Protein AF-A0A960H988-F1 (afdb_monomer_lite)

Sequence (187 aa):
PFMENHRDDMVVIAAGYPMASQRVLAANDGLRGRFATLIEYTSYNPDQLIAIMEGIAAKDGDTFAPDALLSLRESFAQYYNAQITSSEGDVIRVIDGLGNGRFVRTVVEKAQLNRNSRIVSSLGLSGADLSDPDFGTDLDADMLTLLTAEDVHYGHQQALPPEMRTNGARASDWLRESEERRRTQTQ

Foldseek 3Di:
DVCVVCVPPDDDDDDDFPLVVVVVCVVDVVSVVSCPDDDDDDFDALVRLVVLLQVLLVVVVADEDPCQCVVVSVVRNLQQPQWDADPSGGTDGLCVLLVRSVLSNQLNVQLLVVLVVVVCVVQVVVDDDPPPPCRCVPPDPNSNRYRYSVSSVRSNLVSDDPVVNPDDDRSNNVSVVSVVVVVVVVD

Structure (mmCIF, N/CA/C/O backbone):
data_AF-A0A960H988-F1
#
_entry.id   AF-A0A960H988-F1
#
loop_
_atom_site.group_PDB
_atom_site.id
_atom_site.type_symbol
_atom_site.label_atom_id
_atom_site.label_alt_id
_atom_site.label_comp_id
_atom_site.label_asym_id
_atom_site.label_entity_id
_atom_site.label_seq_id
_atom_site.pdbx_PDB_ins_code
_atom_site.Cartn_x
_atom_site.Cartn_y
_atom_site.Cartn_z
_atom_site.occupancy
_atom_site.B_iso_or_equiv
_atom_site.auth_seq_id
_atom_site.auth_comp_id
_atom_site.auth_asym_id
_atom_site.auth_atom_id
_atom_site.pdbx_PDB_model_num
ATOM 1 N N . PRO A 1 1 ? 32.728 -12.446 -20.940 1.00 66.56 1 PRO A N 1
ATOM 2 C CA . PRO A 1 1 ? 31.726 -11.679 -20.157 1.00 66.56 1 PRO A CA 1
ATOM 3 C C . PRO A 1 1 ? 31.283 -12.495 -18.935 1.00 66.56 1 PRO A C 1
ATOM 5 O O . PRO A 1 1 ? 30.963 -13.665 -19.095 1.00 66.56 1 PRO A O 1
ATOM 8 N N . PHE A 1 2 ? 31.297 -11.902 -17.737 1.00 77.75 2 PHE A N 1
ATOM 9 C CA . PHE A 1 2 ? 31.068 -12.607 -16.465 1.00 77.75 2 PHE A CA 1
ATOM 10 C C . PHE A 1 2 ? 29.744 -13.395 -16.431 1.00 77.75 2 PHE A C 1
ATOM 12 O O . PHE A 1 2 ? 29.751 -14.575 -16.111 1.00 77.75 2 PHE A O 1
ATOM 19 N N . MET A 1 3 ? 28.636 -12.794 -16.888 1.00 82.81 3 MET A N 1
ATOM 20 C CA . MET A 1 3 ? 27.319 -13.456 -16.935 1.00 82.81 3 MET A CA 1
ATOM 21 C C . MET A 1 3 ? 27.269 -14.704 -17.829 1.00 82.81 3 MET A C 1
ATOM 23 O O . MET A 1 3 ? 26.506 -15.614 -17.549 1.00 82.81 3 MET A O 1
ATOM 27 N N . GLU A 1 4 ? 28.058 -14.754 -18.907 1.00 82.06 4 GLU A N 1
ATOM 28 C CA . GLU A 1 4 ? 28.096 -15.925 -19.801 1.00 82.06 4 GLU A CA 1
ATOM 29 C C . GLU A 1 4 ? 28.843 -17.092 -19.161 1.00 82.06 4 GLU A C 1
ATOM 31 O O . GLU A 1 4 ? 28.439 -18.244 -19.272 1.00 82.06 4 GLU A O 1
ATOM 36 N N . ASN A 1 5 ? 29.948 -16.770 -18.488 1.00 87.50 5 ASN A N 1
ATOM 37 C CA . ASN A 1 5 ? 30.853 -17.755 -17.912 1.00 87.50 5 ASN A CA 1
ATOM 38 C C . ASN A 1 5 ? 30.259 -18.439 -16.670 1.00 87.50 5 ASN A C 1
ATOM 40 O O . ASN A 1 5 ? 30.744 -19.495 -16.286 1.00 87.50 5 ASN A O 1
ATOM 44 N N . HIS A 1 6 ? 29.225 -17.836 -16.075 1.00 86.56 6 HIS A N 1
ATOM 45 C CA . HIS A 1 6 ? 28.586 -18.251 -14.824 1.00 86.56 6 HIS A CA 1
ATOM 46 C C . HIS A 1 6 ? 27.084 -18.545 -14.998 1.00 86.56 6 HIS A C 1
ATOM 48 O O . HIS A 1 6 ? 26.272 -18.325 -14.105 1.00 86.56 6 HIS A O 1
ATOM 54 N N . ARG A 1 7 ? 26.663 -18.990 -16.188 1.00 83.62 7 ARG A N 1
ATOM 55 C CA . ARG A 1 7 ? 25.234 -19.226 -16.472 1.00 83.62 7 ARG A CA 1
ATOM 56 C C . ARG A 1 7 ? 24.621 -20.398 -15.684 1.00 83.62 7 ARG A C 1
ATOM 58 O O . ARG A 1 7 ? 23.403 -20.463 -15.568 1.00 83.62 7 ARG A O 1
ATOM 65 N N . ASP A 1 8 ? 25.453 -21.318 -15.188 1.00 88.75 8 ASP A N 1
ATOM 66 C CA . ASP A 1 8 ? 25.015 -22.542 -14.503 1.00 88.75 8 ASP A CA 1
ATOM 67 C C . ASP A 1 8 ? 25.016 -22.379 -12.959 1.00 88.75 8 ASP A C 1
ATOM 69 O O . ASP A 1 8 ? 24.462 -23.217 -12.252 1.00 88.75 8 ASP A O 1
ATOM 73 N N . ASP A 1 9 ? 25.606 -21.298 -12.428 1.00 92.94 9 ASP A N 1
ATOM 74 C CA . ASP A 1 9 ? 25.782 -21.028 -10.990 1.00 92.94 9 ASP A C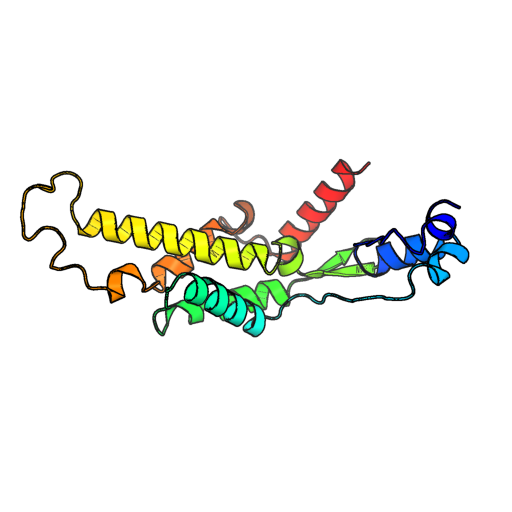A 1
ATOM 75 C C . ASP A 1 9 ? 25.330 -19.619 -10.547 1.00 92.94 9 ASP A C 1
ATOM 77 O O . ASP A 1 9 ? 25.400 -19.296 -9.359 1.00 92.94 9 ASP A O 1
ATOM 81 N N . MET A 1 10 ? 24.821 -18.783 -11.461 1.00 87.81 10 MET A N 1
ATOM 82 C CA . MET A 1 10 ? 24.385 -17.418 -11.156 1.00 87.81 10 MET A CA 1
ATOM 83 C C . MET A 1 10 ? 23.035 -17.061 -11.785 1.00 87.81 10 MET A C 1
ATOM 85 O O . MET A 1 10 ? 22.783 -17.294 -12.965 1.00 87.81 10 MET A O 1
ATOM 89 N N . VAL A 1 11 ? 22.198 -16.374 -11.001 1.00 88.19 11 VAL A N 1
ATOM 90 C CA . VAL A 1 11 ? 20.982 -15.701 -11.477 1.00 88.19 11 VAL A CA 1
ATOM 91 C C . VAL A 1 11 ? 21.147 -14.195 -11.302 1.00 88.19 11 VAL A C 1
ATOM 93 O O . VAL A 1 11 ? 21.505 -13.724 -10.224 1.00 88.19 11 VAL A O 1
ATOM 96 N N . VAL A 1 12 ? 20.863 -13.431 -12.359 1.00 86.94 12 VAL A N 1
ATOM 97 C CA . VAL A 1 12 ? 20.854 -11.962 -12.332 1.00 86.94 12 VAL A CA 1
ATOM 98 C C . VAL A 1 12 ? 19.417 -11.477 -12.475 1.00 86.94 12 VAL A C 1
ATOM 100 O O . VAL A 1 12 ? 18.751 -11.789 -13.458 1.00 86.94 12 VAL A O 1
ATOM 103 N N . ILE A 1 13 ? 18.955 -10.685 -11.507 1.00 88.88 13 ILE A N 1
ATOM 104 C CA . ILE A 1 13 ? 17.646 -10.025 -11.546 1.00 88.88 13 ILE A CA 1
ATOM 105 C C . ILE A 1 13 ? 17.887 -8.522 -11.653 1.00 88.88 13 ILE A C 1
ATOM 107 O O . ILE A 1 13 ? 18.484 -7.920 -10.763 1.00 88.88 13 ILE A O 1
ATOM 111 N N . ALA A 1 14 ? 17.421 -7.925 -12.746 1.00 87.50 14 ALA A N 1
ATOM 112 C CA . ALA A 1 14 ? 17.373 -6.480 -12.915 1.00 87.50 14 ALA A CA 1
ATOM 113 C C . ALA A 1 14 ? 15.934 -6.000 -12.698 1.00 87.50 14 ALA A C 1
ATOM 115 O O . ALA A 1 14 ? 14.990 -6.641 -13.157 1.00 87.50 14 ALA A O 1
ATOM 116 N N . ALA A 1 15 ? 15.771 -4.877 -12.002 1.00 89.06 15 ALA A N 1
ATOM 117 C CA . ALA A 1 15 ? 14.472 -4.284 -11.720 1.00 89.06 15 ALA A CA 1
ATOM 118 C C . ALA A 1 15 ? 14.522 -2.777 -11.975 1.00 89.06 15 ALA A C 1
ATOM 120 O O . ALA A 1 15 ? 15.496 -2.108 -11.634 1.00 89.06 15 ALA A O 1
ATOM 121 N N . GLY A 1 16 ? 13.462 -2.256 -12.578 1.00 87.31 16 GLY A N 1
ATOM 122 C CA . GLY A 1 16 ? 13.346 -0.859 -12.968 1.00 87.31 16 GLY A CA 1
ATOM 123 C C . GLY A 1 16 ? 12.038 -0.617 -13.708 1.00 87.31 16 GLY A C 1
ATOM 124 O O . GLY A 1 16 ? 11.347 -1.570 -14.078 1.00 87.31 16 GLY A O 1
ATOM 125 N N . TYR A 1 17 ? 11.702 0.654 -13.926 1.00 87.50 17 TYR A N 1
ATOM 126 C CA . TYR A 1 17 ? 10.526 1.017 -14.713 1.00 87.50 17 TYR A CA 1
ATOM 127 C C . TYR A 1 17 ? 10.663 0.551 -16.176 1.00 87.50 17 TYR A C 1
ATOM 129 O O . TYR A 1 17 ? 11.792 0.459 -16.671 1.00 87.50 17 TYR A O 1
ATOM 137 N N . PRO A 1 18 ? 9.554 0.237 -16.872 1.00 87.62 18 PRO A N 1
ATOM 138 C CA . PRO A 1 18 ? 9.587 -0.376 -18.200 1.00 87.62 18 PRO A CA 1
ATOM 139 C C . PRO A 1 18 ? 10.482 0.342 -19.219 1.00 87.62 18 PRO A C 1
ATOM 141 O O . PRO A 1 18 ? 11.336 -0.304 -19.831 1.00 87.62 18 PRO A O 1
ATOM 144 N N . MET A 1 19 ? 10.346 1.661 -19.382 1.00 88.25 19 MET A N 1
ATOM 145 C CA . MET A 1 19 ? 11.122 2.435 -20.358 1.00 88.25 19 MET A CA 1
ATOM 146 C C . MET A 1 19 ? 12.597 2.524 -19.963 1.00 88.25 19 MET A C 1
ATOM 148 O O . MET A 1 19 ? 13.478 2.327 -20.806 1.00 88.25 19 MET A O 1
ATOM 152 N N . ALA A 1 20 ? 12.879 2.717 -18.673 1.00 84.75 20 ALA A N 1
ATOM 153 C CA . ALA A 1 20 ? 14.244 2.711 -18.152 1.00 84.75 20 ALA A CA 1
ATOM 154 C C . ALA A 1 20 ? 14.947 1.361 -18.380 1.00 84.75 20 ALA A C 1
ATOM 156 O O . ALA A 1 20 ? 16.090 1.326 -18.848 1.00 84.75 20 ALA A O 1
ATOM 157 N N . SER A 1 21 ? 14.252 0.250 -18.122 1.00 87.56 21 SER A N 1
ATOM 158 C CA . SER A 1 21 ? 14.741 -1.106 -18.389 1.00 87.56 21 SER A CA 1
ATOM 159 C C . SER A 1 21 ? 14.979 -1.333 -19.881 1.00 87.56 21 SER A C 1
ATOM 161 O O . SER A 1 21 ? 16.030 -1.845 -20.264 1.00 87.56 21 SER A O 1
ATOM 163 N N . GLN A 1 22 ? 14.059 -0.897 -20.748 1.00 86.38 22 GLN A N 1
ATOM 164 C CA . GLN A 1 22 ? 14.230 -1.007 -22.200 1.00 86.38 22 GLN A CA 1
ATOM 165 C C . GLN A 1 22 ? 15.458 -0.244 -22.699 1.00 86.38 22 GLN A C 1
ATOM 167 O O . GLN A 1 22 ? 16.208 -0.779 -23.514 1.00 86.38 22 GLN A O 1
ATOM 172 N N . ARG A 1 23 ? 15.716 0.965 -22.184 1.00 85.81 23 ARG A N 1
ATOM 173 C CA . ARG A 1 23 ? 16.921 1.734 -22.526 1.00 85.81 23 ARG A CA 1
ATOM 174 C C . ARG A 1 23 ? 18.198 0.989 -22.140 1.00 85.81 23 ARG A C 1
ATOM 176 O O . ARG A 1 23 ? 19.129 0.932 -22.939 1.00 85.81 23 ARG A O 1
ATOM 183 N N . VAL A 1 24 ? 18.246 0.407 -20.939 1.00 85.69 24 VAL A N 1
ATOM 184 C CA . VAL A 1 24 ? 19.404 -0.384 -20.486 1.00 85.69 24 VAL A CA 1
ATOM 185 C C . VAL A 1 24 ? 19.611 -1.606 -21.382 1.00 85.69 24 VAL A C 1
ATOM 187 O O . VAL A 1 24 ? 20.732 -1.874 -21.809 1.00 85.69 24 VAL A O 1
ATOM 190 N N . LEU A 1 25 ? 18.535 -2.316 -21.725 1.00 85.69 25 LEU A N 1
ATOM 191 C CA . LEU A 1 25 ? 18.598 -3.477 -22.616 1.00 85.69 25 LEU A CA 1
ATOM 192 C C . LEU A 1 25 ? 18.983 -3.105 -24.056 1.00 85.69 25 LEU A C 1
ATOM 194 O O . LEU A 1 25 ? 19.587 -3.920 -24.748 1.00 85.69 25 LEU A O 1
ATOM 198 N N . ALA A 1 26 ? 18.667 -1.887 -24.503 1.00 85.88 26 ALA A N 1
ATOM 199 C CA . ALA A 1 26 ? 19.034 -1.369 -25.819 1.00 85.88 26 ALA A CA 1
ATOM 200 C C . ALA A 1 26 ? 20.488 -0.870 -25.906 1.00 85.88 26 ALA A C 1
ATOM 202 O O . ALA A 1 26 ? 20.973 -0.615 -27.005 1.00 85.88 26 ALA A O 1
ATOM 203 N N . ALA A 1 27 ? 21.201 -0.739 -24.782 1.00 85.19 27 ALA A N 1
ATOM 204 C CA . ALA A 1 27 ? 22.583 -0.253 -24.776 1.00 85.19 27 ALA A CA 1
ATOM 205 C C . ALA A 1 27 ? 23.570 -1.221 -25.460 1.00 85.19 27 ALA A C 1
ATOM 207 O O . ALA A 1 27 ? 24.628 -0.801 -25.925 1.00 85.19 27 ALA A O 1
ATOM 208 N N . ASN A 1 28 ? 23.244 -2.517 -25.508 1.00 81.00 28 ASN A N 1
ATOM 209 C CA . ASN A 1 28 ? 24.002 -3.541 -26.224 1.00 81.00 28 ASN A CA 1
ATOM 210 C C . ASN A 1 28 ? 23.085 -4.736 -26.530 1.00 81.00 28 ASN A C 1
ATOM 212 O O . ASN A 1 28 ? 22.509 -5.313 -25.607 1.00 81.00 28 ASN A O 1
ATOM 216 N N . ASP A 1 29 ? 23.017 -5.163 -27.794 1.00 73.69 29 ASP A N 1
ATOM 217 C CA . ASP A 1 29 ? 22.216 -6.314 -28.247 1.00 73.69 29 ASP A CA 1
ATOM 218 C C . ASP A 1 29 ? 22.487 -7.601 -27.447 1.00 73.69 29 ASP A C 1
ATOM 220 O O . ASP A 1 29 ? 21.585 -8.402 -27.191 1.00 73.69 29 ASP A O 1
ATOM 224 N N . GLY A 1 30 ? 23.724 -7.774 -26.973 1.00 80.88 30 GLY A N 1
ATOM 225 C CA . GLY A 1 30 ? 24.134 -8.893 -26.134 1.00 80.88 30 GLY A CA 1
ATOM 226 C C . GLY A 1 30 ? 23.501 -8.910 -24.739 1.00 80.88 30 GLY A C 1
ATOM 227 O O . GLY A 1 30 ? 23.484 -9.970 -24.122 1.00 80.88 30 GLY A O 1
ATOM 228 N N . LEU A 1 31 ? 22.978 -7.787 -24.228 1.00 80.06 31 LEU A N 1
ATOM 229 C CA . LEU A 1 31 ? 22.206 -7.749 -22.977 1.00 80.06 31 LEU A CA 1
ATOM 230 C C . LEU A 1 31 ? 20.769 -8.205 -23.204 1.00 80.06 31 LEU A C 1
ATOM 232 O O . LEU A 1 31 ? 20.239 -8.973 -22.405 1.00 80.06 31 LEU A O 1
ATOM 236 N N . ARG A 1 32 ? 20.157 -7.803 -24.320 1.00 79.25 32 ARG A N 1
ATOM 237 C CA . ARG A 1 32 ? 18.779 -8.179 -24.650 1.00 79.25 32 ARG A CA 1
ATOM 238 C C . ARG A 1 32 ? 18.601 -9.696 -24.734 1.00 79.25 32 ARG A C 1
ATOM 240 O O . ARG A 1 32 ? 17.609 -10.216 -24.239 1.00 79.25 32 ARG A O 1
ATOM 247 N N . GLY A 1 33 ? 19.590 -10.407 -25.281 1.00 80.44 33 GLY A N 1
ATOM 248 C CA . GLY A 1 33 ? 19.595 -11.875 -25.315 1.00 80.44 33 GLY A CA 1
ATOM 249 C C . GLY A 1 33 ? 19.812 -12.555 -23.953 1.00 80.44 33 GLY A C 1
ATOM 250 O O . GLY A 1 33 ? 19.449 -13.715 -23.796 1.00 80.44 33 GLY A O 1
ATOM 251 N N . ARG A 1 34 ? 20.383 -11.853 -22.962 1.00 83.62 34 ARG A N 1
ATOM 252 C CA . ARG A 1 34 ? 20.675 -12.389 -21.614 1.00 83.62 34 ARG A CA 1
ATOM 253 C C . ARG A 1 34 ? 19.512 -12.235 -20.637 1.00 83.62 34 ARG A C 1
ATOM 255 O O . ARG A 1 34 ? 19.440 -12.981 -19.667 1.00 83.62 34 ARG A O 1
ATOM 262 N N . PHE A 1 35 ? 18.597 -11.305 -20.897 1.00 84.19 35 PHE A N 1
ATOM 263 C CA . PHE A 1 35 ? 17.368 -11.108 -20.124 1.00 84.19 35 PHE A CA 1
ATOM 264 C C . PHE A 1 35 ? 16.166 -11.680 -20.886 1.00 84.19 35 PHE A C 1
ATOM 266 O O . PHE A 1 35 ? 15.292 -10.948 -21.341 1.00 84.19 35 PHE A O 1
ATOM 273 N N . ALA A 1 36 ? 16.142 -13.005 -21.052 1.00 78.06 36 ALA A N 1
ATOM 274 C CA . ALA A 1 36 ? 15.090 -13.697 -21.804 1.00 78.06 36 ALA A CA 1
ATOM 275 C C . ALA A 1 36 ? 13.707 -13.623 -21.129 1.00 78.06 36 ALA A C 1
ATOM 277 O O . ALA A 1 36 ? 12.682 -13.671 -21.807 1.00 78.06 36 ALA A O 1
ATOM 278 N N . THR A 1 37 ? 13.679 -13.492 -19.801 1.00 84.94 37 THR A N 1
ATOM 279 C CA . THR A 1 37 ? 12.446 -13.395 -19.017 1.00 84.94 37 THR A CA 1
ATOM 280 C C . THR A 1 37 ? 12.200 -11.948 -18.616 1.00 84.94 37 THR A C 1
ATOM 282 O O . THR A 1 37 ? 12.976 -11.372 -17.854 1.00 84.94 37 THR A O 1
ATOM 285 N N . LEU A 1 38 ? 11.089 -11.386 -19.088 1.00 84.88 38 LEU A N 1
ATOM 286 C CA . LEU A 1 38 ? 10.582 -10.090 -18.655 1.00 84.88 38 LEU A CA 1
ATOM 287 C C . LEU A 1 38 ? 9.300 -10.308 -17.850 1.00 84.88 38 LEU A C 1
ATOM 289 O O . LEU A 1 38 ? 8.357 -10.924 -18.343 1.00 84.88 38 LEU A O 1
ATOM 293 N N . ILE A 1 39 ? 9.276 -9.802 -16.620 1.00 89.88 39 ILE A N 1
ATOM 294 C CA . ILE A 1 39 ? 8.091 -9.816 -15.762 1.00 89.88 39 ILE A CA 1
ATOM 295 C C . ILE A 1 39 ? 7.688 -8.366 -15.533 1.00 89.88 39 ILE A C 1
ATOM 297 O O . ILE A 1 39 ? 8.471 -7.578 -15.004 1.00 89.88 39 ILE A O 1
ATOM 301 N N . GLU A 1 40 ? 6.476 -8.018 -15.951 1.00 87.44 40 GLU A N 1
ATOM 302 C CA . GLU A 1 40 ? 5.913 -6.691 -15.738 1.00 87.44 40 GLU A CA 1
ATOM 303 C C . GLU A 1 40 ? 5.053 -6.687 -14.475 1.00 87.44 40 GLU A C 1
ATOM 305 O O . GLU A 1 40 ? 4.173 -7.530 -14.298 1.00 87.44 40 GLU A O 1
ATOM 310 N N . TYR A 1 41 ? 5.312 -5.720 -13.597 1.00 90.31 41 TYR A N 1
ATOM 311 C CA . TYR A 1 41 ? 4.519 -5.493 -12.397 1.00 90.31 41 TYR A CA 1
ATOM 312 C C . TYR A 1 41 ? 3.692 -4.230 -12.580 1.00 90.31 41 TYR A C 1
ATOM 314 O O . TYR A 1 41 ? 4.222 -3.121 -12.600 1.00 90.31 41 TYR A O 1
ATOM 322 N N . THR A 1 42 ? 2.381 -4.404 -12.699 1.00 92.25 42 THR A N 1
ATOM 323 C CA . THR A 1 42 ? 1.436 -3.290 -12.735 1.00 92.25 42 THR A CA 1
ATOM 324 C C . THR A 1 42 ? 1.060 -2.862 -11.323 1.00 92.25 42 THR A C 1
ATOM 326 O O . THR A 1 42 ? 0.966 -3.696 -10.421 1.00 92.25 42 THR A O 1
ATOM 329 N N . SER A 1 43 ? 0.757 -1.580 -11.141 1.00 95.62 43 SER A N 1
ATOM 330 C CA . SER A 1 43 ? 0.200 -1.054 -9.895 1.00 95.62 43 SER A CA 1
ATOM 331 C C . SER A 1 43 ? -1.050 -1.837 -9.477 1.00 95.62 43 SER A C 1
ATOM 333 O O . SER A 1 43 ? -1.954 -2.018 -10.298 1.00 95.62 43 SER A O 1
ATOM 335 N N . TYR A 1 44 ? -1.146 -2.249 -8.208 1.00 97.69 44 TYR A N 1
ATOM 336 C CA . TYR A 1 44 ? -2.396 -2.809 -7.688 1.00 97.69 44 TYR A CA 1
ATOM 337 C C . TYR A 1 44 ? -3.538 -1.793 -7.777 1.00 97.69 44 TYR A C 1
ATOM 339 O O . TYR A 1 44 ? -3.384 -0.628 -7.401 1.00 97.69 44 TYR A O 1
ATOM 347 N N . ASN A 1 45 ? -4.683 -2.252 -8.275 1.00 97.06 45 ASN A N 1
ATOM 348 C CA . ASN A 1 45 ? -5.920 -1.480 -8.303 1.00 97.06 45 ASN A CA 1
ATOM 349 C C . ASN A 1 45 ? -6.569 -1.411 -6.900 1.00 97.06 45 ASN A C 1
ATOM 351 O O . ASN A 1 45 ? -6.140 -2.129 -5.994 1.00 97.06 45 ASN A O 1
ATOM 355 N N . PRO A 1 46 ? -7.605 -0.576 -6.690 1.00 97.06 46 PRO A N 1
ATOM 356 C CA . PRO A 1 46 ? -8.225 -0.413 -5.374 1.00 97.06 46 PRO A CA 1
ATOM 357 C C . PRO A 1 46 ? -8.704 -1.721 -4.732 1.00 97.06 46 PRO A C 1
ATOM 359 O O . PRO A 1 46 ? -8.459 -1.930 -3.548 1.00 97.06 46 PRO A O 1
ATOM 362 N N . ASP A 1 47 ? -9.318 -2.624 -5.501 1.00 97.00 47 ASP A N 1
ATOM 363 C CA . ASP A 1 47 ? -9.784 -3.920 -4.991 1.00 97.00 47 ASP A CA 1
ATOM 364 C C . ASP A 1 47 ? -8.621 -4.823 -4.574 1.00 97.00 47 ASP A C 1
ATOM 366 O O . ASP A 1 47 ? -8.676 -5.474 -3.535 1.00 97.00 47 ASP A O 1
ATOM 370 N N . GLN A 1 48 ? -7.536 -4.826 -5.350 1.00 97.94 48 GLN A N 1
ATOM 371 C CA . GLN A 1 48 ? -6.326 -5.579 -5.027 1.00 97.94 48 GLN A CA 1
ATOM 372 C C . GLN A 1 48 ? -5.636 -5.031 -3.774 1.00 97.94 48 GLN A C 1
ATOM 374 O O . GLN A 1 48 ? -5.167 -5.811 -2.952 1.00 97.94 48 GLN A O 1
ATOM 379 N N . LEU A 1 49 ? -5.592 -3.708 -3.595 1.00 98.00 49 LEU A N 1
ATOM 380 C CA . LEU A 1 49 ? -5.038 -3.090 -2.385 1.00 98.00 49 LEU A CA 1
ATOM 381 C C . LEU A 1 49 ? -5.857 -3.474 -1.144 1.00 98.00 49 LEU A C 1
ATOM 383 O O . LEU A 1 49 ? -5.269 -3.806 -0.118 1.00 98.00 49 LEU A O 1
ATOM 387 N N . ILE A 1 50 ? -7.190 -3.489 -1.251 1.00 97.50 50 ILE A N 1
ATOM 388 C CA . ILE A 1 50 ? -8.084 -3.968 -0.186 1.00 97.50 50 ILE A CA 1
ATOM 389 C C . ILE A 1 50 ? -7.847 -5.454 0.109 1.00 97.50 50 ILE A C 1
ATOM 391 O O . ILE A 1 50 ? -7.625 -5.807 1.263 1.00 97.50 50 ILE A O 1
ATOM 395 N N . ALA A 1 51 ? -7.779 -6.307 -0.915 1.00 97.75 51 ALA A N 1
ATOM 396 C CA . ALA A 1 51 ? -7.504 -7.734 -0.732 1.00 97.75 51 ALA A CA 1
ATOM 397 C C . ALA A 1 51 ? -6.138 -7.988 -0.065 1.00 97.75 51 ALA A C 1
ATOM 399 O O . ALA A 1 51 ? -5.979 -8.918 0.725 1.00 97.75 51 ALA A O 1
ATOM 400 N N . ILE A 1 52 ? -5.139 -7.144 -0.345 1.00 97.69 52 ILE A N 1
ATOM 401 C CA . ILE A 1 52 ? -3.840 -7.196 0.334 1.00 97.69 52 ILE A CA 1
ATOM 402 C C . ILE A 1 52 ? -3.973 -6.782 1.804 1.00 97.69 52 ILE A C 1
ATOM 404 O O . ILE A 1 52 ? -3.363 -7.436 2.646 1.00 97.69 52 ILE A O 1
ATOM 408 N N . MET A 1 53 ? -4.759 -5.748 2.136 1.00 97.31 53 MET A N 1
ATOM 409 C CA . MET A 1 53 ? -5.036 -5.397 3.541 1.00 97.31 53 MET A CA 1
ATOM 410 C C . MET A 1 53 ? -5.659 -6.566 4.291 1.00 97.31 53 MET A C 1
ATOM 412 O O . MET A 1 53 ? -5.168 -6.931 5.355 1.00 97.31 53 MET A O 1
ATOM 416 N N . GLU A 1 54 ? -6.706 -7.157 3.718 1.00 97.44 54 GLU A N 1
ATOM 417 C CA . GLU A 1 54 ? -7.414 -8.309 4.280 1.00 97.44 54 GLU A CA 1
ATOM 418 C C . GLU A 1 54 ? -6.465 -9.493 4.477 1.00 97.44 54 GLU A C 1
ATOM 420 O O . GLU A 1 54 ? -6.432 -10.079 5.555 1.00 97.44 54 GLU A O 1
ATOM 425 N N . GLY A 1 55 ? -5.622 -9.797 3.486 1.00 98.12 55 GLY A N 1
ATOM 426 C CA . GLY A 1 55 ? -4.631 -10.868 3.590 1.00 98.12 55 GLY A CA 1
ATOM 427 C C . GLY A 1 55 ? -3.546 -10.616 4.644 1.00 98.12 55 GLY A C 1
ATOM 428 O O . GLY A 1 55 ? -3.089 -11.565 5.279 1.00 98.12 55 GLY A O 1
ATOM 429 N N . ILE A 1 56 ? -3.127 -9.362 4.845 1.00 97.62 56 ILE A N 1
ATOM 430 C CA . ILE A 1 56 ? -2.163 -8.999 5.896 1.00 97.62 56 ILE A CA 1
ATOM 431 C C . ILE A 1 56 ? -2.814 -9.139 7.273 1.00 97.62 56 ILE A C 1
ATOM 433 O O . ILE A 1 56 ? -2.264 -9.842 8.113 1.00 97.62 56 ILE A O 1
ATOM 437 N N . ALA A 1 57 ? -3.989 -8.538 7.480 1.00 96.56 57 ALA A N 1
ATOM 438 C CA . ALA A 1 57 ? -4.707 -8.609 8.752 1.00 96.56 57 ALA A CA 1
ATOM 439 C C . ALA A 1 57 ? -5.036 -10.062 9.133 1.00 96.56 57 ALA A C 1
ATOM 441 O O . ALA A 1 57 ? -4.699 -10.507 10.227 1.00 96.56 57 ALA A O 1
ATOM 442 N N . ALA A 1 58 ? -5.572 -10.847 8.193 1.00 97.00 58 ALA A N 1
ATOM 443 C CA . ALA A 1 58 ? -5.920 -12.245 8.435 1.00 97.00 58 ALA A CA 1
ATOM 444 C C . ALA A 1 58 ? -4.704 -13.110 8.803 1.00 97.00 58 ALA A C 1
ATOM 446 O O . ALA A 1 58 ? -4.829 -14.044 9.594 1.00 97.00 58 ALA A O 1
ATOM 447 N N . LYS A 1 59 ? -3.516 -12.807 8.259 1.00 96.88 59 LYS A N 1
ATOM 448 C CA . LYS A 1 59 ? -2.277 -13.513 8.618 1.00 96.88 59 LYS A CA 1
ATOM 449 C C . LYS A 1 59 ? -1.893 -13.296 10.085 1.00 96.88 59 LYS A C 1
ATOM 451 O O . LYS A 1 59 ? -1.320 -14.202 10.689 1.00 96.88 59 LYS A O 1
ATOM 456 N N . ASP A 1 60 ? -2.228 -12.135 10.634 1.00 93.50 60 ASP A N 1
ATOM 457 C CA . ASP A 1 60 ? -1.966 -11.769 12.025 1.00 93.50 60 ASP A CA 1
ATOM 458 C C . ASP A 1 60 ? -3.135 -12.144 12.962 1.00 93.50 60 ASP A C 1
ATOM 460 O O . ASP A 1 60 ? -3.051 -11.931 14.168 1.00 93.50 60 ASP A O 1
ATOM 464 N N . GLY A 1 61 ? -4.203 -12.754 12.427 1.00 95.12 61 GLY A N 1
ATOM 465 C CA . GLY A 1 61 ? -5.409 -13.130 13.173 1.00 95.12 61 GLY A CA 1
ATOM 466 C C . GLY A 1 61 ? -6.423 -11.997 13.339 1.00 95.12 61 GLY A C 1
ATOM 467 O O . GLY A 1 61 ? -7.402 -12.162 14.061 1.00 95.12 61 GLY A O 1
ATOM 468 N N . ASP A 1 62 ? -6.208 -10.869 12.665 1.00 96.69 62 ASP A N 1
ATOM 469 C CA . ASP A 1 62 ? -7.064 -9.695 12.748 1.00 96.69 62 ASP A CA 1
ATOM 470 C C . ASP A 1 62 ? -8.214 -9.742 11.738 1.00 96.69 62 ASP A C 1
ATOM 472 O O . ASP A 1 62 ? -8.118 -10.326 10.653 1.00 96.69 62 ASP A O 1
ATOM 476 N N . THR A 1 63 ? -9.300 -9.052 12.076 1.00 96.44 63 THR A N 1
ATOM 477 C CA . THR A 1 63 ? -10.454 -8.843 11.199 1.00 96.44 63 THR A CA 1
ATOM 478 C C . THR A 1 63 ? -10.793 -7.361 11.105 1.00 96.44 63 THR A C 1
ATOM 480 O O . THR A 1 63 ? -10.404 -6.559 11.951 1.00 96.44 63 THR A O 1
ATOM 483 N N . PHE A 1 64 ? -11.516 -6.972 10.058 1.00 96.44 64 PHE A N 1
ATOM 484 C CA . PHE A 1 64 ? -12.009 -5.607 9.897 1.00 96.44 64 PHE A CA 1
ATOM 485 C C . PHE A 1 64 ? -13.490 -5.537 10.257 1.00 96.44 64 PHE A C 1
ATOM 487 O O . PHE A 1 64 ? -14.265 -6.419 9.881 1.00 96.44 64 PHE A O 1
ATOM 494 N N . ALA A 1 65 ? -13.899 -4.457 10.925 1.00 95.31 65 ALA A N 1
ATOM 495 C CA . ALA A 1 65 ? -15.317 -4.155 11.067 1.00 95.31 65 ALA A CA 1
ATOM 496 C C . ALA A 1 65 ? -15.967 -3.986 9.673 1.00 95.31 65 ALA A C 1
ATOM 498 O O . ALA A 1 65 ? -15.289 -3.538 8.742 1.00 95.31 65 ALA A O 1
ATOM 499 N N . PRO A 1 66 ? -17.264 -4.313 9.500 1.00 91.38 66 PRO A N 1
ATOM 500 C CA . PRO A 1 66 ? -17.913 -4.349 8.182 1.00 91.38 66 PRO A CA 1
ATOM 501 C C . PRO A 1 66 ? -17.801 -3.058 7.356 1.00 91.38 66 PRO A C 1
ATOM 503 O O . PRO A 1 66 ? -17.838 -3.097 6.127 1.00 91.38 66 PRO A O 1
ATOM 506 N N . ASP A 1 67 ? -17.669 -1.912 8.018 1.00 92.69 67 ASP A N 1
ATOM 507 C CA . ASP A 1 67 ? -17.564 -0.584 7.419 1.00 92.69 67 ASP A CA 1
ATOM 508 C C . ASP A 1 67 ? -16.126 -0.043 7.350 1.00 92.69 67 ASP A C 1
ATOM 510 O O . ASP A 1 67 ? -15.883 0.973 6.693 1.00 92.69 67 ASP A O 1
ATOM 514 N N . ALA A 1 68 ? -15.155 -0.724 7.968 1.00 94.00 68 ALA A N 1
ATOM 515 C CA . ALA A 1 68 ? -13.823 -0.175 8.211 1.00 94.00 68 ALA A CA 1
ATOM 516 C C . ALA A 1 68 ? -13.040 0.145 6.933 1.00 94.00 68 ALA A C 1
ATOM 518 O O . ALA A 1 68 ? -12.224 1.065 6.909 1.00 94.00 68 ALA A O 1
ATOM 519 N N . LEU A 1 69 ? -13.308 -0.594 5.857 1.00 93.56 69 LEU A N 1
ATOM 520 C CA . LEU A 1 69 ? -12.603 -0.465 4.582 1.00 93.56 69 LEU A CA 1
ATOM 521 C C . LEU A 1 69 ? -13.349 0.397 3.553 1.00 93.56 69 LEU A C 1
ATOM 523 O O . LEU A 1 69 ? -12.786 0.723 2.504 1.00 93.56 69 LEU A O 1
ATOM 527 N N . LEU A 1 70 ? -14.601 0.786 3.824 1.00 89.50 70 LEU A N 1
ATOM 528 C CA . LEU A 1 70 ? -15.432 1.519 2.860 1.00 89.50 70 LEU A CA 1
ATOM 529 C C . LEU A 1 70 ? -14.814 2.872 2.490 1.00 89.50 70 LEU A C 1
ATOM 531 O O . LEU A 1 70 ? -14.755 3.221 1.311 1.00 89.50 70 LEU A O 1
ATOM 535 N N . SER A 1 71 ? -14.292 3.598 3.481 1.00 82.56 71 SER A N 1
ATOM 536 C CA . SER A 1 71 ? -13.673 4.916 3.290 1.00 82.56 71 SER A CA 1
ATOM 537 C C . SER A 1 71 ? -12.347 4.861 2.516 1.00 82.56 71 SER A C 1
ATOM 539 O O . SER A 1 71 ? -11.972 5.828 1.848 1.00 82.56 71 SER A O 1
ATOM 541 N N . LEU A 1 72 ? -11.642 3.723 2.540 1.00 90.75 72 LEU A N 1
ATOM 542 C CA . LEU A 1 72 ? -10.365 3.568 1.841 1.00 90.75 72 LEU A CA 1
ATOM 543 C C . LEU A 1 72 ? -10.515 3.356 0.342 1.00 90.75 72 LEU A C 1
ATOM 545 O O . LEU A 1 72 ? -9.634 3.768 -0.413 1.00 90.75 72 LEU A O 1
ATOM 549 N N . ARG A 1 73 ? -11.618 2.746 -0.105 1.00 91.50 73 ARG A N 1
ATOM 550 C CA . ARG A 1 73 ? -11.838 2.441 -1.528 1.00 91.50 73 ARG A CA 1
ATOM 551 C C . ARG A 1 73 ? -11.747 3.689 -2.399 1.00 91.50 73 ARG A C 1
ATOM 553 O O . ARG A 1 73 ? -11.089 3.663 -3.437 1.00 91.50 73 ARG A O 1
ATOM 560 N N . GLU A 1 74 ? -12.350 4.788 -1.954 1.00 91.31 74 GLU A N 1
ATOM 561 C CA . GLU A 1 74 ? -12.294 6.059 -2.674 1.00 91.31 74 GLU A CA 1
ATOM 562 C C . GLU A 1 74 ? -10.871 6.633 -2.696 1.00 91.31 74 GLU A C 1
ATOM 564 O O . GLU A 1 74 ? -10.364 6.988 -3.760 1.00 91.31 74 GLU A O 1
ATOM 569 N N . SER A 1 75 ? -10.186 6.647 -1.549 1.00 93.06 75 SER A N 1
ATOM 570 C CA . SER A 1 75 ? -8.800 7.127 -1.455 1.00 93.06 75 SER A CA 1
ATOM 571 C C . SER A 1 75 ? -7.859 6.326 -2.363 1.00 93.06 75 SER A C 1
ATOM 573 O O . SER A 1 75 ? -7.069 6.894 -3.115 1.00 93.06 75 SER A O 1
ATOM 575 N N . PHE A 1 76 ? -7.978 4.997 -2.365 1.00 95.88 76 PHE A N 1
ATOM 576 C CA . PHE A 1 76 ? -7.180 4.122 -3.222 1.00 95.88 76 PHE A CA 1
ATOM 577 C C . PHE A 1 76 ? -7.497 4.323 -4.703 1.00 95.88 76 PHE A C 1
ATOM 579 O O . PHE A 1 76 ? -6.576 4.339 -5.519 1.00 95.88 76 PHE A O 1
ATOM 586 N N . ALA A 1 77 ? -8.765 4.545 -5.063 1.00 95.38 77 ALA A N 1
ATOM 587 C CA . ALA A 1 77 ? -9.139 4.904 -6.428 1.00 95.38 77 ALA A CA 1
ATOM 588 C C . ALA A 1 77 ? -8.500 6.231 -6.858 1.00 95.38 77 ALA A C 1
ATOM 590 O O . ALA A 1 77 ? -7.987 6.330 -7.973 1.00 95.38 77 ALA A O 1
ATOM 591 N N . GLN A 1 78 ? -8.453 7.230 -5.975 1.00 93.75 78 GLN A N 1
ATOM 592 C CA . GLN A 1 78 ? -7.763 8.490 -6.254 1.00 93.75 78 GLN A CA 1
ATOM 593 C C . GLN A 1 78 ? -6.255 8.278 -6.466 1.00 93.75 78 GLN A C 1
ATOM 595 O O . GLN A 1 78 ? -5.704 8.799 -7.435 1.00 93.75 78 GLN A O 1
ATOM 600 N N . TYR A 1 79 ? -5.587 7.473 -5.631 1.00 95.31 79 TYR A N 1
ATOM 601 C CA . TYR A 1 79 ? -4.149 7.189 -5.775 1.00 95.31 79 TYR A CA 1
ATOM 602 C C . TYR A 1 79 ? -3.815 6.339 -7.003 1.00 95.31 79 TYR A C 1
ATOM 604 O O . TYR A 1 79 ? -2.724 6.454 -7.563 1.00 95.31 79 TYR A O 1
ATOM 612 N N . TYR A 1 80 ? -4.739 5.476 -7.417 1.00 96.12 80 TYR A N 1
ATOM 613 C CA . TYR A 1 80 ? -4.592 4.667 -8.618 1.00 96.12 80 TYR A CA 1
ATOM 614 C C . TYR A 1 80 ? -4.805 5.495 -9.894 1.00 96.12 80 TYR A C 1
ATOM 616 O O . TYR A 1 80 ? -4.066 5.349 -10.864 1.00 96.12 80 TYR A O 1
ATOM 624 N N . ASN A 1 81 ? -5.795 6.387 -9.904 1.00 94.94 81 ASN A N 1
ATOM 625 C CA . ASN A 1 81 ? -6.124 7.183 -11.088 1.00 94.94 81 ASN A CA 1
ATOM 626 C C . ASN A 1 81 ? -5.210 8.406 -11.263 1.00 94.94 81 ASN A C 1
ATOM 628 O O . ASN A 1 81 ? -5.010 8.873 -12.384 1.00 94.94 81 ASN A O 1
ATOM 632 N N . ALA A 1 82 ? -4.654 8.943 -10.174 1.00 93.81 82 ALA A N 1
ATOM 633 C CA . ALA A 1 82 ? -3.684 10.027 -10.241 1.00 93.81 82 ALA A CA 1
ATOM 634 C C . ALA A 1 82 ? -2.314 9.495 -10.686 1.00 93.81 82 ALA A C 1
ATOM 636 O O . ALA A 1 82 ? -1.723 8.630 -10.038 1.00 93.81 82 ALA A O 1
ATOM 637 N N . GLN A 1 83 ? -1.793 10.049 -11.780 1.00 94.31 83 GLN A N 1
ATOM 638 C CA . GLN A 1 83 ? -0.534 9.621 -12.382 1.00 94.31 83 GLN A CA 1
ATOM 639 C C . GLN A 1 83 ? 0.246 10.792 -12.975 1.00 94.31 83 GLN A C 1
ATOM 641 O O . GLN A 1 83 ? -0.319 11.839 -13.300 1.00 94.31 83 GLN A O 1
ATOM 646 N N . ILE A 1 84 ? 1.547 10.585 -13.145 1.00 93.62 84 ILE A N 1
ATOM 647 C CA . ILE A 1 84 ? 2.436 11.446 -13.922 1.00 93.62 84 ILE A CA 1
ATOM 648 C C . ILE A 1 84 ? 3.173 10.608 -14.967 1.00 93.62 84 ILE A C 1
ATOM 650 O O . ILE A 1 84 ? 3.218 9.381 -14.880 1.00 93.62 84 ILE A O 1
ATOM 654 N N . THR A 1 85 ? 3.778 11.281 -15.940 1.00 92.50 85 THR A N 1
ATOM 655 C CA . THR A 1 85 ? 4.672 10.648 -16.910 1.00 92.50 85 THR A CA 1
ATOM 656 C C . THR A 1 85 ? 6.109 11.041 -16.589 1.00 92.50 85 THR A C 1
ATOM 658 O O . THR A 1 85 ? 6.412 12.226 -16.428 1.00 92.50 85 THR A O 1
ATOM 661 N N . SER A 1 86 ? 6.989 10.050 -16.459 1.00 88.56 86 SER A N 1
ATOM 662 C CA . SER A 1 86 ? 8.421 10.256 -16.256 1.00 88.56 86 SER A CA 1
ATOM 663 C C . SER A 1 86 ? 9.054 10.902 -17.500 1.00 88.56 86 SER A C 1
ATOM 665 O O . SER A 1 86 ? 8.468 10.918 -18.581 1.00 88.56 86 SER A O 1
ATOM 667 N N . SER A 1 87 ? 10.284 11.412 -17.385 1.00 85.81 87 SER A N 1
ATOM 668 C CA . SER A 1 87 ? 11.016 11.949 -18.544 1.00 85.81 87 SER A CA 1
ATOM 669 C C . SER A 1 87 ? 11.340 10.877 -19.584 1.00 85.81 87 SER A C 1
ATOM 671 O O . SER A 1 87 ? 11.625 11.207 -20.728 1.00 85.81 87 SER A O 1
ATOM 673 N N . GLU A 1 88 ? 11.326 9.607 -19.179 1.00 85.06 88 GLU A N 1
ATOM 674 C CA . GLU A 1 88 ? 11.597 8.454 -20.039 1.00 85.06 88 GLU A CA 1
ATOM 675 C C . GLU A 1 88 ? 10.313 7.871 -20.650 1.00 85.06 88 GLU A C 1
ATOM 677 O O . GLU A 1 88 ? 10.386 6.967 -21.475 1.00 85.06 88 GLU A O 1
ATOM 682 N N . GLY A 1 89 ? 9.143 8.416 -20.291 1.00 89.50 89 GLY A N 1
ATOM 683 C CA . GLY A 1 89 ? 7.841 8.006 -20.817 1.00 89.50 89 GLY A CA 1
ATOM 684 C C . GLY A 1 89 ? 7.077 7.010 -19.943 1.00 89.50 89 GLY A C 1
ATOM 685 O O . GLY A 1 89 ? 5.974 6.617 -20.314 1.00 89.50 89 GLY A O 1
ATOM 686 N N . ASP A 1 90 ? 7.610 6.619 -18.782 1.00 90.75 90 ASP A N 1
ATOM 687 C CA . ASP A 1 90 ? 6.906 5.721 -17.861 1.00 90.75 90 ASP A CA 1
ATOM 688 C C . ASP A 1 90 ? 5.704 6.416 -17.226 1.00 90.75 90 ASP A C 1
ATOM 690 O O . ASP A 1 90 ? 5.808 7.544 -16.740 1.00 90.75 90 ASP A O 1
ATOM 694 N N . VAL A 1 91 ? 4.569 5.725 -17.168 1.00 92.38 91 VAL A N 1
ATOM 695 C CA . VAL A 1 91 ? 3.421 6.168 -16.375 1.00 92.38 91 VAL A CA 1
ATOM 696 C C . VAL A 1 91 ? 3.623 5.703 -14.938 1.00 92.38 91 VAL A C 1
ATOM 698 O O . VAL A 1 91 ? 3.669 4.504 -14.679 1.00 92.38 91 VAL A O 1
ATOM 701 N N . ILE A 1 92 ? 3.717 6.653 -14.011 1.00 93.31 92 ILE A N 1
ATOM 702 C CA . ILE A 1 92 ? 3.895 6.394 -12.581 1.00 93.31 92 ILE A CA 1
ATOM 703 C C . ILE A 1 92 ? 2.644 6.885 -11.864 1.00 93.31 92 ILE A C 1
ATOM 705 O O . ILE A 1 92 ? 2.295 8.067 -11.957 1.00 93.31 92 ILE A O 1
ATOM 709 N N . ARG A 1 93 ? 1.954 5.989 -11.155 1.00 94.94 93 ARG A N 1
ATOM 710 C CA . ARG A 1 93 ? 0.783 6.350 -10.348 1.00 94.94 93 ARG A CA 1
ATOM 711 C C . ARG A 1 93 ? 1.211 6.810 -8.965 1.00 94.94 93 ARG A C 1
ATOM 713 O O . ARG A 1 93 ? 2.264 6.429 -8.456 1.00 94.94 93 ARG A O 1
ATOM 720 N N . VAL A 1 94 ? 0.350 7.578 -8.305 1.00 95.56 94 VAL A N 1
ATOM 721 C CA . VAL A 1 94 ? 0.577 7.993 -6.912 1.00 95.56 94 VAL A CA 1
ATOM 722 C C . VAL A 1 94 ? 0.765 6.777 -6.016 1.00 95.56 94 VAL A C 1
ATOM 724 O O . VAL A 1 94 ? 1.669 6.775 -5.183 1.00 95.56 94 VAL A O 1
ATOM 727 N N . ILE A 1 95 ? -0.030 5.723 -6.218 1.00 96.19 95 ILE A N 1
ATOM 728 C CA . ILE A 1 95 ? 0.101 4.495 -5.432 1.00 96.19 95 ILE A CA 1
ATOM 729 C C . ILE A 1 95 ? 1.481 3.830 -5.579 1.00 96.19 95 ILE A C 1
ATOM 731 O O . ILE A 1 95 ? 1.973 3.236 -4.620 1.00 96.19 95 ILE A O 1
ATOM 735 N N . ASP A 1 96 ? 2.147 3.973 -6.728 1.00 94.69 96 ASP A N 1
ATOM 736 C CA . ASP A 1 96 ? 3.511 3.467 -6.926 1.00 94.69 96 ASP A CA 1
ATOM 737 C C . ASP A 1 96 ? 4.508 4.300 -6.121 1.00 94.69 96 ASP A C 1
ATOM 739 O O . ASP A 1 96 ? 5.345 3.755 -5.401 1.00 94.69 96 ASP A O 1
ATOM 743 N N . GLY A 1 97 ? 4.354 5.628 -6.158 1.00 93.00 97 GLY A N 1
ATOM 744 C CA . GLY A 1 97 ? 5.162 6.552 -5.367 1.00 93.00 97 GLY A CA 1
ATOM 745 C C . GLY A 1 97 ? 5.029 6.340 -3.858 1.00 93.00 97 GLY A C 1
ATOM 746 O O . GLY A 1 97 ? 6.023 6.499 -3.145 1.00 93.00 97 GLY A O 1
ATOM 747 N N . LEU A 1 98 ? 3.835 5.956 -3.387 1.00 95.12 98 LEU A N 1
ATOM 748 C CA . LEU A 1 98 ? 3.559 5.589 -1.992 1.00 95.12 98 LEU A CA 1
ATOM 749 C C . LEU A 1 98 ? 4.187 4.239 -1.598 1.00 95.12 98 LEU A C 1
ATOM 751 O O . LEU A 1 98 ? 4.345 3.953 -0.414 1.00 95.12 98 LEU A O 1
ATOM 755 N N . GLY A 1 99 ? 4.582 3.409 -2.568 1.00 95.00 99 GLY A N 1
ATOM 756 C CA . GLY A 1 99 ? 5.174 2.091 -2.331 1.00 95.00 99 GLY A CA 1
ATOM 757 C C . GLY A 1 99 ? 4.182 0.930 -2.415 1.00 95.00 99 GLY A C 1
ATOM 758 O O . GLY A 1 99 ? 4.516 -0.182 -2.004 1.00 95.00 99 GLY A O 1
ATOM 759 N N . ASN A 1 100 ? 2.985 1.164 -2.955 1.00 95.94 100 ASN A N 1
ATOM 760 C CA . ASN A 1 100 ? 2.024 0.140 -3.353 1.00 95.94 100 ASN A CA 1
ATOM 761 C C . ASN A 1 100 ? 1.712 -0.859 -2.212 1.00 95.94 100 ASN A C 1
ATOM 763 O O . ASN A 1 100 ? 1.252 -0.441 -1.152 1.00 95.94 100 ASN A O 1
ATOM 767 N N . GLY A 1 101 ? 2.009 -2.155 -2.347 1.00 95.88 101 GLY A N 1
ATOM 768 C CA . GLY A 1 101 ? 1.820 -3.123 -1.254 1.00 95.88 101 GLY A CA 1
ATOM 769 C C . GLY A 1 101 ? 2.537 -2.765 0.064 1.00 95.88 101 GLY A C 1
ATOM 770 O O . GLY A 1 101 ? 2.042 -3.100 1.139 1.00 95.88 101 GLY A O 1
ATOM 771 N N . ARG A 1 102 ? 3.668 -2.040 0.019 1.00 97.25 102 ARG A N 1
ATOM 772 C CA . ARG A 1 102 ? 4.342 -1.540 1.233 1.00 97.25 102 ARG A CA 1
ATOM 773 C C . ARG A 1 102 ? 3.501 -0.484 1.941 1.00 97.25 102 ARG A C 1
ATOM 775 O O . ARG A 1 102 ? 3.395 -0.537 3.159 1.00 97.25 102 ARG A O 1
ATOM 782 N N . PHE A 1 103 ? 2.892 0.430 1.186 1.00 97.69 103 PHE A N 1
ATOM 783 C CA . PHE A 1 103 ? 1.990 1.437 1.743 1.00 97.69 103 PHE A CA 1
ATOM 784 C C . PHE A 1 103 ? 0.841 0.766 2.491 1.00 97.69 103 PHE A C 1
ATOM 786 O O . PHE A 1 103 ? 0.607 1.058 3.658 1.00 97.69 103 PHE A O 1
ATOM 793 N N . VAL A 1 104 ? 0.198 -0.206 1.843 1.00 97.38 104 VAL A N 1
ATOM 794 C CA . VAL A 1 104 ? -0.915 -0.967 2.414 1.00 97.38 104 VAL A CA 1
ATOM 795 C C . VAL A 1 104 ? -0.523 -1.686 3.706 1.00 97.38 104 VAL A C 1
ATOM 797 O O . VAL A 1 104 ? -1.241 -1.605 4.700 1.00 97.38 104 VAL A O 1
ATOM 800 N N . ARG A 1 105 ? 0.645 -2.337 3.727 1.00 98.12 105 ARG A N 1
ATOM 801 C CA . ARG A 1 105 ? 1.194 -2.944 4.946 1.00 98.12 105 ARG A CA 1
ATOM 802 C C . ARG A 1 105 ? 1.335 -1.918 6.067 1.00 98.12 105 ARG A C 1
ATOM 804 O O . ARG A 1 105 ? 0.876 -2.172 7.173 1.00 98.12 105 ARG A O 1
ATOM 811 N N . THR A 1 106 ? 1.920 -0.758 5.778 1.00 98.25 106 THR A N 1
ATOM 812 C CA . THR A 1 106 ? 2.083 0.305 6.774 1.00 98.25 106 THR A CA 1
ATOM 813 C C . THR A 1 106 ? 0.737 0.821 7.286 1.00 98.25 106 THR A C 1
ATOM 815 O O . THR A 1 106 ? 0.622 1.090 8.477 1.00 98.25 106 THR A O 1
ATOM 818 N N . VAL A 1 107 ? -0.295 0.917 6.439 1.00 97.94 107 VAL A N 1
ATOM 819 C CA . VAL A 1 107 ? -1.657 1.268 6.884 1.00 97.94 107 VAL A CA 1
ATOM 820 C C . VAL A 1 107 ? -2.160 0.272 7.931 1.00 97.94 107 VAL A C 1
ATOM 822 O O . VAL A 1 107 ? -2.600 0.699 8.997 1.00 97.94 107 VAL A O 1
ATOM 825 N N . VAL A 1 108 ? -2.056 -1.034 7.661 1.00 98.06 108 VAL A N 1
ATOM 826 C CA . VAL A 1 108 ? -2.499 -2.087 8.595 1.00 98.06 108 VAL A CA 1
ATOM 827 C C . VAL A 1 108 ? -1.694 -2.050 9.894 1.00 98.06 108 VAL A C 1
ATOM 829 O O . VAL A 1 108 ? -2.284 -1.994 10.968 1.00 98.06 108 VAL A O 1
ATOM 832 N N . GLU A 1 109 ? -0.363 -1.971 9.812 1.00 98.12 109 GLU A N 1
ATOM 833 C CA . GLU A 1 109 ? 0.515 -1.883 10.989 1.00 98.12 109 GLU A CA 1
ATOM 834 C C . GLU A 1 109 ? 0.154 -0.679 11.877 1.00 98.12 109 GLU A C 1
ATOM 836 O O . GLU A 1 109 ? 0.118 -0.773 13.105 1.00 98.12 109 GLU A O 1
ATOM 841 N N . LYS A 1 110 ? -0.148 0.478 11.274 1.00 98.19 110 LYS A N 1
ATOM 842 C CA . LYS A 1 110 ? -0.558 1.679 12.017 1.00 98.19 110 LYS A CA 1
ATOM 843 C C . LYS A 1 110 ? -1.973 1.567 12.588 1.00 98.19 110 LYS A C 1
ATOM 845 O O . LYS A 1 110 ? -2.203 2.081 13.682 1.00 98.19 110 LYS A O 1
ATOM 850 N N . ALA A 1 111 ? -2.884 0.881 11.902 1.00 97.75 111 ALA A 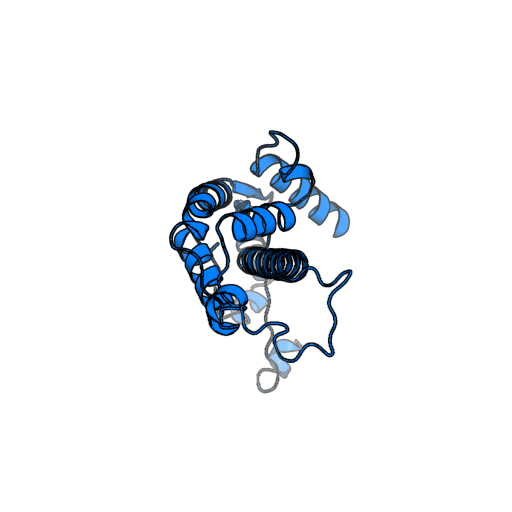N 1
ATOM 851 C CA . ALA A 1 111 ? -4.221 0.590 12.413 1.00 97.75 111 ALA A CA 1
ATOM 852 C C . ALA A 1 111 ? -4.165 -0.338 13.640 1.00 97.75 111 ALA A C 1
ATOM 854 O O . ALA A 1 111 ? -4.758 -0.028 14.671 1.00 97.75 111 ALA A O 1
ATOM 855 N N . GLN A 1 112 ? -3.369 -1.410 13.579 1.00 97.25 112 GLN A N 1
ATOM 856 C CA . GLN A 1 112 ? -3.121 -2.318 14.707 1.00 97.25 112 GLN A CA 1
ATOM 857 C C . GLN A 1 112 ? -2.541 -1.576 15.921 1.00 97.25 112 GLN A C 1
ATOM 859 O O . GLN A 1 112 ? -2.989 -1.767 17.052 1.00 97.25 112 GLN A O 1
ATOM 864 N N . LEU A 1 113 ? -1.574 -0.678 15.699 1.00 97.00 113 LEU A N 1
ATOM 865 C CA . LEU A 1 113 ? -1.004 0.151 16.767 1.00 97.00 113 LEU A CA 1
ATOM 866 C C . LEU A 1 113 ? -2.048 1.063 17.428 1.00 97.00 113 LEU A C 1
ATOM 868 O O . LEU A 1 113 ? -2.032 1.224 18.653 1.00 97.00 113 LEU A O 1
ATOM 872 N N . ASN A 1 114 ? -2.960 1.643 16.644 1.00 96.69 114 ASN A N 1
ATOM 873 C CA . ASN A 1 114 ? -4.049 2.455 17.180 1.00 96.69 114 ASN A CA 1
ATOM 874 C C . ASN A 1 114 ? -5.049 1.618 17.983 1.00 96.69 114 ASN A C 1
ATOM 876 O O . ASN A 1 114 ? -5.377 1.992 19.110 1.00 96.69 114 ASN A O 1
ATOM 880 N N . ARG A 1 115 ? -5.441 0.444 17.469 1.00 94.62 115 ARG A N 1
ATOM 881 C CA . ARG A 1 115 ? -6.293 -0.509 18.190 1.00 94.62 115 ARG A CA 1
ATOM 882 C C . ARG A 1 115 ? -5.686 -0.854 19.545 1.00 94.62 115 ARG A C 1
ATOM 884 O O . ARG A 1 115 ? -6.353 -0.722 20.568 1.00 94.62 115 ARG A O 1
ATOM 891 N N . ASN A 1 116 ? -4.411 -1.240 19.569 1.00 93.38 116 ASN A N 1
ATOM 892 C CA . ASN A 1 116 ? -3.718 -1.603 20.804 1.00 93.38 116 ASN A CA 1
ATOM 893 C C . ASN A 1 116 ? -3.699 -0.431 21.796 1.00 93.38 116 ASN A C 1
ATOM 895 O O . ASN A 1 116 ? -3.952 -0.624 22.982 1.00 93.38 116 ASN A O 1
ATOM 899 N N . SER A 1 117 ? -3.466 0.791 21.309 1.00 91.69 117 SER A N 1
ATOM 900 C CA . SER A 1 117 ? -3.485 2.001 22.141 1.00 91.69 117 SER A CA 1
ATOM 901 C C . SER A 1 117 ? -4.876 2.271 22.724 1.00 91.69 117 SER A C 1
ATOM 903 O O . SER A 1 117 ? -4.994 2.603 23.906 1.00 91.69 117 SER A O 1
ATOM 905 N N . ARG A 1 118 ? -5.943 2.076 21.937 1.00 90.12 118 ARG A N 1
ATOM 906 C CA 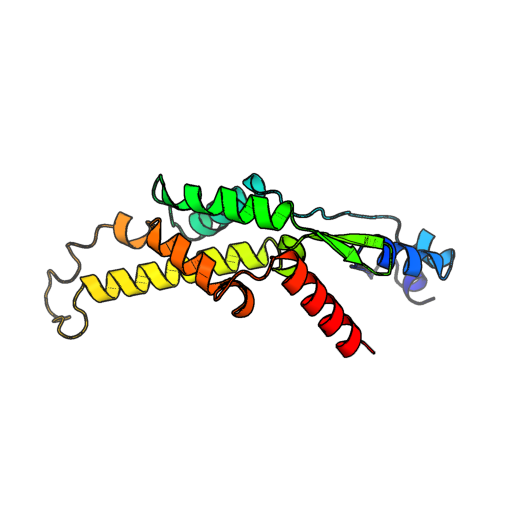. ARG A 1 118 ? -7.326 2.208 22.413 1.00 90.12 118 ARG A CA 1
ATOM 907 C C . ARG A 1 118 ? -7.654 1.164 23.481 1.00 90.12 118 ARG A C 1
ATOM 909 O O . ARG A 1 118 ? -8.207 1.541 24.506 1.00 90.12 118 ARG A O 1
ATOM 916 N N . ILE A 1 119 ? -7.288 -0.102 23.276 1.00 88.12 119 ILE A N 1
ATOM 917 C CA . ILE A 1 119 ? -7.549 -1.195 24.233 1.00 88.12 119 ILE A CA 1
ATOM 918 C C . ILE A 1 119 ? -6.812 -0.957 25.553 1.00 88.12 119 ILE A C 1
ATOM 920 O O . ILE A 1 119 ? -7.391 -1.058 26.631 1.00 88.12 119 ILE A O 1
ATOM 924 N N . VAL A 1 120 ? -5.535 -0.575 25.477 1.00 85.31 120 VAL A N 1
ATOM 925 C CA . VAL A 1 120 ? -4.743 -0.193 26.656 1.00 85.31 120 VAL A CA 1
ATOM 926 C C . VAL A 1 120 ? -5.411 0.952 27.418 1.00 85.31 120 VAL A C 1
ATOM 928 O O . VAL A 1 120 ? -5.463 0.934 28.648 1.00 85.31 120 VAL A O 1
ATOM 931 N N . SER A 1 121 ? -5.954 1.931 26.692 1.00 84.06 121 SER A N 1
ATOM 932 C CA . SER A 1 121 ? -6.652 3.069 27.294 1.00 84.06 121 SER A CA 1
ATOM 933 C C . SER A 1 121 ? -7.983 2.661 27.929 1.00 84.06 121 SER A C 1
ATOM 935 O O . SER A 1 121 ? -8.291 3.131 29.022 1.00 84.06 121 SER A O 1
ATOM 937 N N . SER A 1 122 ? -8.750 1.766 27.296 1.00 81.12 122 SER A N 1
ATOM 938 C CA . SER A 1 122 ? -10.029 1.291 27.840 1.00 81.12 122 SER A CA 1
ATOM 939 C C . SER A 1 122 ? -9.862 0.434 29.091 1.00 81.12 122 SER A C 1
ATOM 941 O O . SER A 1 122 ? -10.739 0.437 29.945 1.00 81.12 122 SER A O 1
ATOM 943 N N . LEU A 1 123 ? -8.729 -0.258 29.226 1.00 75.44 123 LEU A N 1
ATOM 944 C CA . LEU A 1 123 ? -8.396 -1.063 30.404 1.00 75.44 123 LEU A CA 1
ATOM 945 C C . LEU A 1 123 ? -7.935 -0.239 31.614 1.00 75.44 123 LEU A C 1
ATOM 947 O O . LEU A 1 123 ? -7.706 -0.806 32.678 1.00 75.44 123 LEU A O 1
ATOM 951 N N . GLY A 1 124 ? -7.746 1.080 31.477 1.00 69.00 124 GLY A N 1
ATOM 952 C CA . GLY A 1 124 ? -7.347 1.926 32.606 1.00 69.00 124 GLY A CA 1
ATOM 953 C C . GLY A 1 124 ? -5.998 1.532 33.226 1.00 69.00 124 GLY A C 1
ATOM 954 O O . GLY A 1 124 ? -5.793 1.705 34.426 1.00 69.00 124 GLY A O 1
ATOM 955 N N . LEU A 1 125 ? -5.058 1.025 32.415 1.00 66.81 125 LEU A N 1
ATOM 956 C CA . LEU A 1 125 ? -3.765 0.468 32.856 1.00 66.81 125 LEU A CA 1
ATOM 957 C C . LEU A 1 125 ? -2.882 1.427 33.678 1.00 66.81 125 LEU A C 1
ATOM 959 O O . LEU A 1 125 ? -1.934 0.993 34.323 1.00 66.81 125 LEU A O 1
ATOM 963 N N . SER A 1 126 ? -3.187 2.724 33.683 1.00 66.88 126 SER A N 1
ATOM 964 C CA . SER A 1 126 ? -2.506 3.731 34.507 1.00 66.88 126 SER A CA 1
ATOM 965 C C . SER A 1 126 ? -2.803 3.604 36.011 1.00 66.88 126 SER A C 1
ATOM 967 O O . SER A 1 126 ? -2.076 4.192 36.810 1.00 66.88 126 SER A O 1
ATOM 969 N N . GLY A 1 127 ? -3.817 2.825 36.405 1.00 65.38 127 GLY A N 1
ATOM 970 C CA . GLY A 1 127 ? -4.144 2.519 37.803 1.00 65.38 127 GLY A CA 1
ATOM 971 C C . GLY A 1 127 ? -4.659 1.096 38.024 1.00 65.38 127 GLY A C 1
ATOM 972 O O . GLY A 1 127 ? -5.269 0.833 39.056 1.00 65.38 127 GLY A O 1
ATOM 973 N N . ALA A 1 128 ? -4.452 0.204 37.053 1.00 70.31 128 ALA A N 1
ATOM 974 C CA . ALA A 1 128 ? -4.921 -1.171 37.127 1.00 70.31 128 ALA A CA 1
ATOM 975 C C . ALA A 1 128 ? -4.151 -1.967 38.189 1.00 70.31 128 ALA A C 1
ATOM 977 O O . ALA A 1 128 ? -2.916 -1.987 38.193 1.00 70.31 128 ALA A O 1
ATOM 978 N N . ASP A 1 129 ? -4.884 -2.651 39.065 1.00 75.81 129 ASP A N 1
ATOM 979 C CA . ASP A 1 129 ? -4.314 -3.636 39.975 1.00 75.81 129 ASP A CA 1
ATOM 980 C C . ASP A 1 129 ? -4.074 -4.943 39.210 1.00 75.81 129 ASP A C 1
ATOM 982 O O . ASP A 1 129 ? -4.997 -5.699 38.935 1.00 75.81 129 ASP A O 1
ATOM 986 N N . LEU A 1 130 ? -2.816 -5.219 38.857 1.00 78.56 130 LEU A N 1
ATOM 987 C CA . LEU A 1 130 ? -2.439 -6.453 38.155 1.00 78.56 130 LEU A CA 1
ATOM 988 C C . LEU A 1 130 ? -2.578 -7.712 39.029 1.00 78.56 130 LEU A C 1
ATOM 990 O O . LEU A 1 130 ? -2.377 -8.818 38.529 1.00 78.56 130 LEU A O 1
ATOM 994 N N . SER A 1 131 ? -2.853 -7.554 40.329 1.00 81.88 131 SER A N 1
ATOM 995 C CA . SER A 1 131 ? -3.161 -8.664 41.232 1.00 81.88 131 SER A CA 1
ATOM 996 C C . SER A 1 131 ? -4.654 -8.986 41.311 1.00 81.88 131 SER A C 1
ATOM 998 O O . SER A 1 131 ? -5.011 -9.999 41.915 1.00 81.88 131 SER A O 1
ATOM 1000 N N . ASP A 1 132 ? -5.505 -8.175 40.672 1.00 81.12 132 ASP A N 1
ATOM 1001 C CA . ASP A 1 132 ? -6.933 -8.440 40.546 1.00 81.12 132 ASP A CA 1
ATOM 1002 C C . ASP A 1 132 ? -7.160 -9.683 39.659 1.00 81.12 132 ASP A C 1
ATOM 1004 O O . ASP A 1 132 ? -6.775 -9.681 38.484 1.00 81.12 132 ASP A O 1
ATOM 1008 N N . PRO A 1 133 ? -7.751 -10.770 40.195 1.00 79.25 133 PRO A N 1
ATOM 1009 C CA . PRO A 1 133 ? -8.021 -11.984 39.429 1.00 79.25 133 PRO A CA 1
ATOM 1010 C C . PRO A 1 133 ? -9.045 -11.780 38.303 1.00 79.25 133 PRO A C 1
ATOM 1012 O O . PRO A 1 133 ? -9.068 -12.598 37.382 1.00 79.25 133 PRO A O 1
ATOM 1015 N N . ASP A 1 134 ? -9.840 -10.706 38.351 1.00 78.69 134 ASP A N 1
ATOM 1016 C CA . ASP A 1 134 ? -10.808 -10.339 37.314 1.00 78.69 134 ASP A CA 1
ATOM 1017 C C . ASP A 1 134 ? -10.212 -9.340 36.293 1.00 78.69 134 ASP A C 1
ATOM 1019 O O . ASP A 1 134 ? -10.879 -8.888 35.358 1.00 78.69 134 ASP A O 1
ATOM 1023 N N . PHE A 1 135 ? -8.920 -8.996 36.407 1.00 76.19 135 PHE A N 1
ATOM 1024 C CA . PHE A 1 135 ? -8.276 -8.094 35.456 1.00 76.19 135 PHE A CA 1
ATOM 1025 C C . PHE A 1 135 ? -8.272 -8.682 34.037 1.00 76.19 135 PHE A C 1
ATOM 1027 O O . PHE A 1 135 ? -7.634 -9.695 33.747 1.00 76.19 135 PHE A O 1
ATOM 1034 N N . GLY A 1 136 ? -8.955 -7.996 33.118 1.00 71.00 136 GLY A N 1
ATOM 1035 C CA . GLY A 1 136 ? -9.019 -8.384 31.711 1.00 71.00 136 GLY A CA 1
ATOM 1036 C C . GLY A 1 136 ? -10.016 -9.501 31.399 1.00 71.00 136 GLY A C 1
ATOM 1037 O O . GLY A 1 136 ? -10.056 -9.934 30.251 1.00 71.00 136 GLY A O 1
ATOM 1038 N N . THR A 1 137 ? -10.852 -9.941 32.349 1.00 76.12 137 THR A N 1
ATOM 1039 C CA . THR A 1 137 ? -11.927 -10.916 32.067 1.00 76.12 137 THR A CA 1
ATOM 1040 C C . THR A 1 137 ? -13.013 -10.356 31.151 1.00 76.12 137 THR A C 1
ATOM 1042 O O . THR A 1 137 ? -13.683 -11.119 30.462 1.00 76.12 137 THR A O 1
ATOM 1045 N N . ASP A 1 138 ? -13.146 -9.029 31.103 1.00 72.94 138 ASP A N 1
ATOM 1046 C CA . ASP A 1 138 ? -14.088 -8.315 30.233 1.00 72.94 138 ASP A CA 1
ATOM 1047 C C . ASP A 1 138 ? -13.525 -8.066 28.821 1.00 72.94 138 ASP A C 1
ATOM 1049 O O . ASP A 1 138 ? -14.196 -7.466 27.977 1.00 72.94 138 ASP A O 1
ATOM 1053 N N . LEU A 1 139 ? -12.285 -8.496 28.545 1.00 72.62 139 LEU A N 1
ATOM 1054 C CA . LEU A 1 139 ? -11.714 -8.424 27.204 1.00 72.62 139 LEU A CA 1
ATOM 1055 C C . LEU A 1 139 ? -12.299 -9.528 26.338 1.00 72.62 139 LEU A C 1
ATOM 1057 O O . LEU A 1 139 ? -11.918 -10.695 26.430 1.00 72.62 139 LEU A O 1
ATOM 1061 N N . ASP A 1 140 ? -13.185 -9.126 25.440 1.00 79.38 140 ASP A N 1
ATOM 1062 C CA . ASP A 1 140 ? -13.607 -9.985 24.350 1.00 79.38 140 ASP A CA 1
ATOM 1063 C C . ASP A 1 140 ? -12.408 -10.274 23.425 1.00 79.38 140 ASP A C 1
ATOM 1065 O O . ASP A 1 140 ? -11.642 -9.373 23.061 1.00 79.38 140 ASP A O 1
ATOM 1069 N N . ALA A 1 141 ? -12.238 -11.535 23.025 1.00 77.69 141 ALA A N 1
ATOM 1070 C CA . ALA A 1 141 ? -11.218 -11.931 22.058 1.00 77.69 141 ALA A CA 1
ATOM 1071 C C . ALA A 1 141 ? -11.393 -11.179 20.725 1.00 77.69 141 ALA A C 1
ATOM 1073 O O . ALA A 1 141 ? -10.405 -10.840 20.062 1.00 77.69 141 ALA A O 1
ATOM 1074 N N . ASP A 1 142 ? -12.637 -10.837 20.382 1.00 83.75 142 ASP A N 1
ATOM 1075 C CA . ASP A 1 142 ? -12.956 -10.034 19.207 1.00 83.75 142 ASP A CA 1
ATOM 1076 C C . ASP A 1 142 ? -12.421 -8.603 19.351 1.00 83.75 142 ASP A C 1
ATOM 1078 O O . ASP A 1 142 ? -11.919 -8.033 18.387 1.00 83.75 142 ASP A O 1
ATOM 1082 N N . MET A 1 143 ? -12.401 -8.022 20.557 1.00 84.75 143 MET A N 1
ATOM 1083 C CA . MET A 1 143 ? -11.822 -6.686 20.759 1.00 84.75 143 MET A CA 1
ATOM 1084 C C . MET A 1 143 ? -10.321 -6.650 20.468 1.00 84.75 143 MET A C 1
ATOM 1086 O O . MET A 1 143 ? -9.825 -5.639 19.970 1.00 84.75 143 MET A O 1
ATOM 1090 N N . LEU A 1 144 ? -9.596 -7.733 20.759 1.00 89.00 144 LEU A N 1
ATOM 1091 C CA . LEU A 1 144 ? -8.148 -7.823 20.540 1.00 89.00 144 LEU A CA 1
ATOM 1092 C C . LEU A 1 144 ? -7.772 -7.977 19.062 1.00 89.00 144 LEU A C 1
ATOM 1094 O O . LEU A 1 144 ? -6.627 -7.702 18.709 1.00 89.00 144 LEU A O 1
ATOM 1098 N N . THR A 1 145 ? -8.714 -8.392 18.214 1.00 94.19 145 THR A N 1
ATOM 1099 C CA . THR A 1 145 ? -8.470 -8.747 16.807 1.00 94.19 145 THR A CA 1
ATOM 1100 C C . THR A 1 145 ? -9.238 -7.864 15.819 1.00 94.19 145 THR A C 1
ATOM 1102 O O . THR A 1 145 ? -8.842 -7.751 14.660 1.00 94.19 145 THR A O 1
ATOM 1105 N N . LEU A 1 146 ? -10.284 -7.161 16.261 1.00 95.56 146 LEU A N 1
ATOM 1106 C CA . LEU A 1 146 ? -11.104 -6.295 15.417 1.00 95.56 146 LEU A CA 1
ATOM 1107 C C . LEU A 1 146 ? -10.456 -4.919 15.197 1.00 95.56 146 LEU A C 1
ATOM 1109 O O . LEU A 1 146 ? -10.246 -4.138 16.129 1.00 95.56 146 LEU A O 1
ATOM 1113 N N . LEU A 1 147 ? -10.197 -4.592 13.933 1.00 96.75 147 LEU A N 1
ATOM 1114 C CA . LEU A 1 147 ? -9.800 -3.266 13.465 1.00 96.75 147 LEU A CA 1
ATOM 1115 C C . LEU A 1 147 ? -11.046 -2.473 13.058 1.00 96.75 147 LEU A C 1
ATOM 1117 O O . LEU A 1 147 ? -11.777 -2.856 12.139 1.00 96.75 147 LEU A O 1
ATOM 1121 N N . THR A 1 148 ? -11.296 -1.355 13.739 1.00 95.81 148 THR A N 1
ATOM 1122 C CA . THR A 1 148 ? -12.464 -0.502 13.476 1.00 95.81 148 THR A CA 1
ATOM 1123 C C . THR A 1 148 ? -12.209 0.467 12.319 1.00 95.81 148 THR A C 1
ATOM 1125 O O . THR A 1 148 ? -11.070 0.676 11.894 1.00 95.81 148 THR A O 1
ATOM 1128 N N . ALA A 1 149 ? -13.263 1.127 11.827 1.00 96.19 149 ALA A N 1
ATOM 1129 C CA . ALA A 1 149 ? -13.126 2.199 10.839 1.00 96.19 149 ALA A CA 1
ATOM 1130 C C . ALA A 1 149 ? -12.202 3.336 11.311 1.00 96.19 149 ALA A C 1
ATOM 1132 O O . ALA A 1 149 ? -11.473 3.915 10.506 1.00 96.19 149 ALA A O 1
ATOM 1133 N N . GLU A 1 150 ? -12.189 3.625 12.613 1.00 95.19 150 GLU A N 1
ATOM 1134 C CA . GLU A 1 150 ? -11.311 4.635 13.204 1.00 95.19 150 GLU A CA 1
ATOM 1135 C C . GLU A 1 150 ? -9.838 4.200 13.179 1.00 95.19 150 GLU A C 1
ATOM 1137 O O . GLU A 1 150 ? -8.978 4.999 12.811 1.00 95.19 150 GLU A O 1
ATOM 1142 N N . ASP A 1 151 ? -9.540 2.930 13.482 1.00 96.94 151 ASP A N 1
ATOM 1143 C CA . ASP A 1 151 ? -8.175 2.390 13.383 1.00 96.94 151 ASP A CA 1
ATOM 1144 C C . ASP A 1 151 ? -7.639 2.467 11.968 1.00 96.94 151 ASP A C 1
ATOM 1146 O O . ASP A 1 151 ? -6.511 2.904 11.740 1.00 96.94 151 ASP A O 1
ATOM 1150 N N . VAL A 1 152 ? -8.462 2.046 11.011 1.00 97.19 152 VAL A N 1
ATOM 1151 C CA . VAL A 1 152 ? -8.102 2.045 9.598 1.00 97.19 152 VAL A CA 1
ATOM 1152 C C . VAL A 1 152 ? -7.894 3.472 9.099 1.00 97.19 152 VAL A C 1
ATOM 1154 O O . VAL A 1 152 ? -6.900 3.744 8.421 1.00 97.19 152 VAL A O 1
ATOM 1157 N N . HIS A 1 153 ? -8.778 4.400 9.472 1.00 95.88 153 HIS A N 1
ATOM 1158 C CA . HIS A 1 153 ? -8.627 5.811 9.133 1.00 95.88 153 HIS A CA 1
ATOM 1159 C C . HIS A 1 153 ? -7.342 6.401 9.727 1.00 95.88 153 HIS A C 1
ATOM 1161 O O . HIS A 1 153 ? -6.565 7.034 9.009 1.00 95.88 153 HIS A O 1
ATOM 1167 N N . TYR A 1 154 ? -7.070 6.146 11.009 1.00 96.06 154 TYR A N 1
ATOM 1168 C CA . TYR A 1 154 ? -5.826 6.561 11.652 1.00 96.06 154 TYR A CA 1
ATOM 1169 C C . TYR A 1 154 ? -4.609 5.977 10.927 1.00 96.06 154 TYR A C 1
ATOM 1171 O O . TYR A 1 154 ? -3.677 6.708 10.585 1.00 96.06 154 TYR A O 1
ATOM 1179 N N . GLY A 1 155 ? -4.630 4.674 10.639 1.00 97.06 155 GLY A N 1
ATOM 1180 C CA . GLY A 1 155 ? -3.544 3.985 9.955 1.00 97.06 155 GLY A CA 1
ATOM 1181 C C . GLY A 1 155 ? -3.256 4.570 8.576 1.00 97.06 155 GLY A C 1
ATOM 1182 O O . GLY A 1 155 ? -2.099 4.807 8.226 1.00 97.06 155 GLY A O 1
ATOM 1183 N N . HIS A 1 156 ? -4.309 4.898 7.828 1.00 96.38 156 HIS A N 1
ATOM 1184 C CA . HIS A 1 156 ? -4.220 5.558 6.529 1.00 96.38 156 HIS A CA 1
ATOM 1185 C C . HIS A 1 156 ? -3.587 6.944 6.626 1.00 96.38 156 HIS A C 1
ATOM 1187 O O . HIS A 1 156 ? -2.599 7.209 5.940 1.00 96.38 156 HIS A O 1
ATOM 1193 N N . GLN A 1 157 ? -4.071 7.792 7.534 1.00 94.75 157 GLN A N 1
ATOM 1194 C CA . GLN A 1 157 ? -3.505 9.127 7.744 1.00 94.75 157 GLN A CA 1
ATOM 1195 C C . GLN A 1 157 ? -2.039 9.072 8.197 1.00 94.75 157 GLN A C 1
ATOM 1197 O O . GLN A 1 157 ? -1.227 9.890 7.766 1.00 94.75 157 GLN A O 1
ATOM 1202 N N . GLN A 1 158 ? -1.664 8.091 9.023 1.00 95.75 158 GLN A N 1
ATOM 1203 C CA . GLN A 1 158 ? -0.283 7.915 9.480 1.00 95.75 158 GLN A CA 1
ATOM 1204 C C . GLN A 1 158 ? 0.652 7.293 8.440 1.00 95.75 158 GLN A C 1
ATOM 1206 O O . GLN A 1 158 ? 1.866 7.480 8.545 1.00 95.75 158 GLN A O 1
ATOM 1211 N N . ALA A 1 159 ? 0.127 6.566 7.456 1.00 96.00 159 ALA A N 1
ATOM 1212 C CA . ALA A 1 159 ? 0.920 6.021 6.358 1.00 96.00 159 ALA A CA 1
ATOM 1213 C C . ALA A 1 159 ? 1.185 7.061 5.258 1.00 96.00 159 ALA A C 1
ATOM 1215 O O . ALA A 1 159 ? 2.171 6.949 4.531 1.00 96.00 159 ALA A O 1
ATOM 1216 N N . LEU A 1 160 ? 0.324 8.076 5.130 1.00 94.19 160 LEU A N 1
ATOM 1217 C CA . LEU A 1 160 ? 0.505 9.134 4.141 1.00 94.19 160 LEU A CA 1
ATOM 1218 C C . LEU A 1 160 ? 1.734 10.003 4.454 1.00 94.19 160 LEU A C 1
ATOM 1220 O O . LEU A 1 160 ? 2.010 10.284 5.622 1.00 94.19 160 LEU A O 1
ATOM 1224 N N . PRO A 1 161 ? 2.453 10.500 3.440 1.00 91.38 161 PRO A N 1
ATOM 1225 C CA . PRO A 1 161 ? 3.451 11.552 3.615 1.00 91.38 161 PRO A CA 1
ATOM 1226 C C . PRO A 1 161 ? 2.844 12.788 4.304 1.00 91.38 161 PRO A C 1
ATOM 1228 O O . PRO A 1 161 ? 1.700 13.132 3.994 1.00 91.38 161 PRO A O 1
ATOM 1231 N N . PRO A 1 162 ? 3.563 13.477 5.213 1.00 86.88 162 PRO A N 1
ATOM 1232 C CA . PRO A 1 162 ? 3.048 14.654 5.923 1.00 86.88 162 PRO A CA 1
ATOM 1233 C C . PRO A 1 162 ? 2.452 15.736 5.010 1.00 86.88 162 PRO A C 1
ATOM 1235 O O . PRO A 1 162 ? 1.446 16.359 5.358 1.00 86.88 162 PRO A O 1
ATOM 1238 N N . GLU A 1 163 ? 3.033 15.916 3.824 1.00 86.75 163 GLU A N 1
ATOM 1239 C CA . GLU A 1 163 ? 2.600 16.880 2.810 1.00 86.75 163 GLU A CA 1
ATOM 1240 C C . GLU A 1 163 ? 1.203 16.557 2.258 1.00 86.75 163 GLU A C 1
ATOM 1242 O O . GLU A 1 163 ? 0.442 17.458 1.921 1.00 86.75 163 GLU A O 1
ATOM 1247 N N . MET A 1 164 ? 0.830 15.274 2.217 1.00 85.94 164 MET A N 1
ATOM 1248 C CA . MET A 1 164 ? -0.491 14.825 1.763 1.00 85.94 164 MET A CA 1
ATOM 1249 C C . MET A 1 164 ? -1.548 14.845 2.875 1.00 85.94 164 MET A C 1
ATOM 1251 O O . MET A 1 164 ? -2.734 14.725 2.580 1.00 85.94 164 MET A O 1
ATOM 1255 N N . ARG A 1 165 ? -1.144 14.992 4.147 1.00 81.94 165 ARG A N 1
ATOM 1256 C CA . ARG A 1 165 ? -2.063 14.985 5.302 1.00 81.94 165 ARG A CA 1
ATOM 1257 C C . ARG A 1 165 ? -2.739 16.332 5.545 1.00 81.94 165 ARG A C 1
ATOM 1259 O O . ARG A 1 165 ? -3.819 16.374 6.120 1.00 81.94 165 ARG A O 1
ATOM 1266 N N . THR A 1 166 ? -2.070 17.437 5.206 1.00 61.75 166 THR A N 1
ATOM 1267 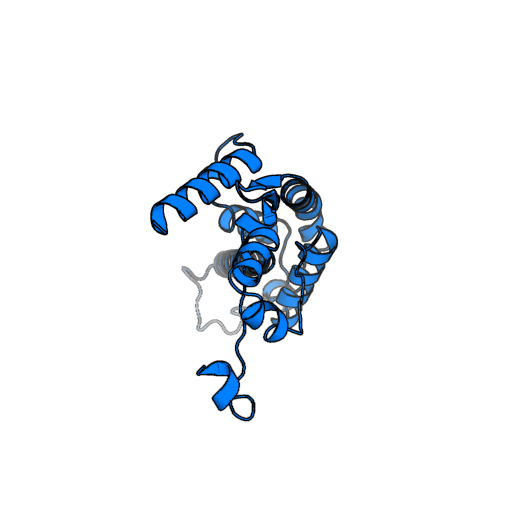C CA . THR A 1 166 ? -2.353 18.735 5.842 1.00 61.75 166 THR A CA 1
ATOM 1268 C C . THR A 1 166 ? -3.059 19.773 4.981 1.00 61.75 166 THR A C 1
ATOM 1270 O O . THR A 1 166 ? -3.543 20.733 5.563 1.00 61.75 166 THR A O 1
ATOM 1273 N N . ASN A 1 167 ? -3.175 19.623 3.657 1.00 47.34 167 ASN A N 1
ATOM 1274 C CA . ASN A 1 167 ? -4.007 20.494 2.806 1.00 47.34 167 ASN A CA 1
ATOM 1275 C C . ASN A 1 167 ? -3.866 20.114 1.331 1.00 47.34 167 ASN A C 1
ATOM 1277 O O . ASN A 1 167 ? -2.732 20.014 0.890 1.00 47.34 167 ASN A O 1
ATOM 1281 N N . GLY A 1 168 ? -4.985 20.023 0.594 1.00 51.62 168 GLY A N 1
ATOM 1282 C CA . GLY A 1 168 ? -5.227 20.376 -0.827 1.00 51.62 168 GLY A CA 1
ATOM 1283 C C . GLY A 1 168 ? -4.228 20.067 -1.962 1.00 51.62 168 GLY A C 1
ATOM 1284 O O . GLY A 1 168 ? -4.595 20.245 -3.124 1.00 51.62 168 GLY A O 1
ATOM 1285 N N . ALA A 1 169 ? -3.000 19.633 -1.687 1.00 56.25 169 ALA A N 1
ATOM 1286 C CA . ALA A 1 169 ? -2.003 19.261 -2.667 1.00 56.25 169 ALA A CA 1
ATOM 1287 C C . ALA A 1 169 ? -2.556 18.071 -3.436 1.00 56.25 169 ALA A C 1
ATOM 1289 O O . ALA A 1 169 ? -2.898 17.031 -2.860 1.00 56.25 169 ALA A O 1
ATOM 1290 N N . ARG A 1 170 ? -2.692 18.230 -4.755 1.00 73.75 170 ARG A N 1
ATOM 1291 C CA . ARG A 1 170 ? -3.146 17.120 -5.584 1.00 73.75 170 ARG A CA 1
ATOM 1292 C C . ARG A 1 170 ? -2.106 16.030 -5.428 1.00 73.75 170 ARG A C 1
ATOM 1294 O O . ARG A 1 170 ? -0.909 16.292 -5.497 1.00 73.75 170 ARG A O 1
ATOM 1301 N N . ALA A 1 171 ? -2.555 14.798 -5.241 1.00 82.62 171 ALA A N 1
ATOM 1302 C CA . ALA A 1 171 ? -1.653 13.678 -5.029 1.00 82.62 171 ALA A CA 1
ATOM 1303 C C . ALA A 1 171 ? -0.581 13.546 -6.139 1.00 82.62 171 ALA A C 1
ATOM 1305 O O . ALA A 1 171 ? 0.543 13.115 -5.891 1.00 82.62 171 ALA A O 1
ATOM 1306 N N . SER A 1 172 ? -0.916 14.004 -7.350 1.00 82.44 172 SER A N 1
ATOM 1307 C CA . SER A 1 172 ? -0.013 14.137 -8.495 1.00 82.44 172 SER A CA 1
ATOM 1308 C C . SER A 1 172 ? 1.139 15.129 -8.301 1.00 82.44 172 SER A C 1
ATOM 1310 O O . SER A 1 172 ? 2.212 14.912 -8.855 1.00 82.44 172 SER A O 1
ATOM 1312 N N . ASP A 1 173 ? 0.937 16.217 -7.558 1.00 87.69 173 ASP A N 1
ATOM 1313 C CA . ASP A 1 173 ? 1.957 17.248 -7.340 1.00 87.69 173 ASP A CA 1
ATOM 1314 C C . ASP A 1 173 ? 3.024 16.743 -6.367 1.00 87.69 173 ASP A C 1
ATOM 1316 O O . ASP A 1 173 ? 4.209 16.776 -6.693 1.00 87.69 173 ASP A O 1
ATOM 1320 N N . TRP A 1 174 ? 2.602 16.119 -5.261 1.00 89.50 174 TRP A N 1
ATOM 1321 C CA . TRP A 1 174 ? 3.514 15.400 -4.364 1.00 89.50 174 TRP A CA 1
ATOM 1322 C C . TRP A 1 174 ? 4.331 14.334 -5.108 1.00 89.50 174 TRP A C 1
ATOM 1324 O O . TRP A 1 174 ? 5.533 14.183 -4.870 1.00 89.50 174 TRP A O 1
ATOM 1334 N N . LEU A 1 175 ? 3.695 13.589 -6.019 1.00 89.31 175 LEU A N 1
ATOM 1335 C CA . LEU A 1 175 ? 4.385 12.565 -6.799 1.00 89.31 175 LEU A CA 1
ATOM 1336 C C . LEU A 1 175 ? 5.449 13.182 -7.714 1.00 89.31 175 LEU A C 1
ATOM 1338 O O . LEU A 1 175 ? 6.559 12.659 -7.784 1.00 89.31 175 LEU A O 1
ATOM 1342 N N . ARG A 1 176 ? 5.135 14.304 -8.374 1.00 88.44 176 ARG A N 1
ATOM 1343 C CA . ARG A 1 176 ? 6.079 15.029 -9.238 1.00 88.44 176 ARG A CA 1
ATOM 1344 C C . ARG A 1 176 ? 7.305 15.490 -8.451 1.00 88.44 176 ARG A C 1
ATOM 1346 O O . ARG A 1 176 ? 8.424 15.171 -8.839 1.00 88.44 176 ARG A O 1
ATOM 1353 N N . GLU A 1 177 ? 7.091 16.143 -7.313 1.00 88.56 177 GLU A N 1
ATOM 1354 C CA . GLU A 1 177 ? 8.172 16.597 -6.428 1.00 88.56 177 GLU A CA 1
ATOM 1355 C C . GLU A 1 177 ? 8.997 15.425 -5.874 1.00 88.56 177 GLU A C 1
ATOM 1357 O O . GLU A 1 177 ? 10.216 15.510 -5.715 1.00 88.56 177 GLU A O 1
ATOM 1362 N N . SER A 1 178 ? 8.350 14.296 -5.579 1.00 87.00 178 SER A N 1
ATOM 1363 C CA . SER A 1 178 ? 9.030 13.093 -5.091 1.00 87.00 178 SER A CA 1
ATOM 1364 C C . SER A 1 178 ? 9.909 1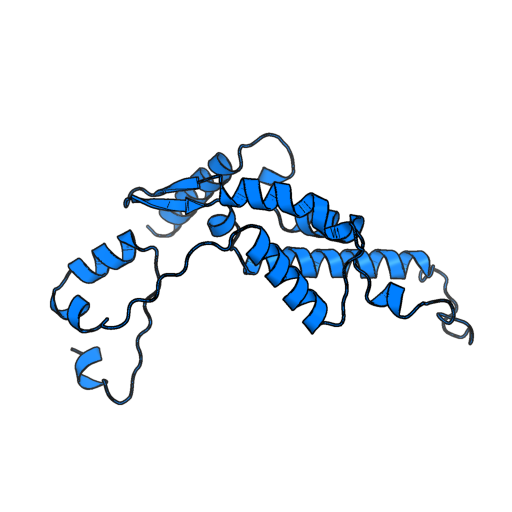2.448 -6.164 1.00 87.00 178 SER A C 1
ATOM 1366 O O . SER A 1 178 ? 11.033 12.046 -5.863 1.00 87.00 178 SER A O 1
ATOM 1368 N N . GLU A 1 179 ? 9.446 12.391 -7.413 1.00 88.19 179 GLU A N 1
ATOM 1369 C CA . GLU A 1 179 ? 10.255 11.924 -8.545 1.00 88.19 179 GLU A CA 1
ATOM 1370 C C . GLU A 1 179 ? 11.425 12.867 -8.851 1.00 88.19 179 GLU A C 1
ATOM 1372 O O . GLU A 1 179 ? 12.539 12.403 -9.103 1.00 88.19 179 GLU A O 1
ATOM 1377 N N . GLU A 1 180 ? 11.219 14.183 -8.773 1.00 86.12 180 GLU A N 1
ATOM 1378 C CA . GLU A 1 180 ? 12.297 15.165 -8.928 1.00 86.12 180 GLU A CA 1
ATOM 1379 C C . GLU A 1 180 ? 13.378 14.982 -7.857 1.00 86.12 180 GLU A C 1
ATOM 1381 O O . GLU A 1 180 ? 14.558 14.872 -8.192 1.00 86.12 180 GLU A O 1
ATOM 1386 N N . ARG A 1 181 ? 12.991 14.833 -6.581 1.00 85.88 181 ARG A N 1
ATOM 1387 C CA . ARG A 1 181 ? 13.935 14.563 -5.481 1.00 85.88 181 ARG A CA 1
ATOM 1388 C C . ARG A 1 181 ? 14.744 13.281 -5.703 1.00 85.88 181 ARG A C 1
ATOM 1390 O O . ARG A 1 181 ? 15.957 13.294 -5.498 1.00 85.88 181 ARG A O 1
ATOM 1397 N N . ARG A 1 182 ? 14.107 12.191 -6.154 1.00 81.38 182 ARG A N 1
ATOM 1398 C CA . ARG A 1 182 ? 14.791 10.911 -6.442 1.00 81.38 182 ARG A CA 1
ATOM 1399 C C . ARG A 1 182 ? 15.840 11.049 -7.547 1.00 81.38 182 ARG A C 1
ATOM 1401 O O . ARG A 1 182 ? 16.913 10.455 -7.442 1.00 81.38 182 ARG A O 1
ATOM 1408 N N . ARG A 1 183 ? 15.563 11.848 -8.582 1.00 76.44 183 ARG A N 1
ATOM 1409 C CA . ARG A 1 183 ? 16.523 12.097 -9.670 1.00 76.44 183 ARG A CA 1
ATOM 1410 C C . ARG A 1 183 ? 17.750 12.858 -9.191 1.00 76.44 183 ARG A C 1
ATOM 1412 O O . ARG A 1 183 ? 18.862 12.428 -9.479 1.00 76.44 183 ARG A O 1
ATOM 1419 N N . THR A 1 184 ? 17.562 13.937 -8.435 1.00 76.31 184 THR A N 1
ATOM 1420 C CA . THR A 1 184 ? 18.673 14.777 -7.956 1.00 76.31 184 THR A CA 1
ATOM 1421 C C . THR A 1 184 ? 19.583 14.041 -6.972 1.00 76.31 184 THR A C 1
ATOM 1423 O O . THR A 1 184 ? 20.751 14.377 -6.856 1.00 76.31 184 THR A O 1
ATOM 1426 N N . GLN A 1 185 ? 19.069 13.023 -6.276 1.00 69.69 185 GLN A N 1
ATOM 1427 C CA . GLN A 1 185 ? 19.839 12.212 -5.329 1.00 69.69 185 GLN A CA 1
ATOM 1428 C C . GLN A 1 185 ? 20.639 11.073 -5.995 1.00 69.69 185 GLN A C 1
ATOM 1430 O O . GLN A 1 185 ? 21.466 10.448 -5.336 1.00 69.69 185 GLN A O 1
ATOM 1435 N N . THR A 1 186 ? 20.382 10.793 -7.280 1.00 58.69 186 THR A N 1
ATOM 1436 C CA . THR A 1 186 ? 21.031 9.716 -8.057 1.00 58.69 186 THR A CA 1
ATOM 1437 C C . THR A 1 186 ? 22.084 10.251 -9.051 1.00 58.69 186 THR A C 1
ATOM 1439 O O . THR A 1 186 ? 22.784 9.453 -9.672 1.00 58.69 186 THR A O 1
ATOM 1442 N N . GLN A 1 187 ? 22.210 11.579 -9.205 1.00 45.91 187 GLN A N 1
ATOM 1443 C CA . GLN A 1 187 ? 23.295 12.250 -9.948 1.00 45.91 187 GLN A CA 1
A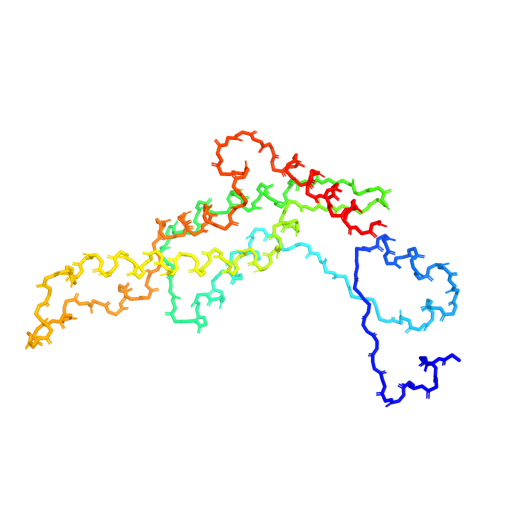TOM 1444 C C . GLN A 1 187 ? 24.469 12.589 -9.031 1.00 45.91 187 GLN A C 1
ATOM 1446 O O . GLN A 1 187 ? 25.615 12.481 -9.520 1.00 45.91 187 GLN A O 1
#

Secondary structure (DSSP, 8-state):
-HHHHTTTT--------HHHHHHHHHT-HHHHTT-------PPPPHHHHHHHHHHHHHHTT-EE-TTTTHHHHHHHHHHHH-EEE-TTS-EEEHHHHTTTHHHHHHHHHHHHHHHHHHHHHHTTTTS--TT-TTTTTT--HHHHHEEPHHHHHHHHHHHS-HHHHSS---HHHHHHHHHHHHHHTT-

pLDDT: mean 87.72, std 10.09, range [45.91, 98.25]

Radius of gyration: 22.55 Å; chains: 1; bounding box: 50×43×70 Å